Protein AF-A0A661H8Q0-F1 (afdb_monomer_lite)

Sequence (223 aa):
MFYHRRRRGRRLIQNRHFRLTARTVAALAVLLAIPAFAQQDRWWRVELLIFSHESAQPTEQWEPTPDLAYPSAAHFLVEPGRVEDNLAQYHADSEVDKSVPDQIALLPRPFVTLPGTQLEFRGKAAYMQRSGKYQTLFHRTWVQPVVDQASALPIILDRSGDTGQWPRLQGSIKLYLSRYLHLETNLWLNTPGDYLPGVWRMPPPPLGPPSLIIEALPEPESL

Secondary structure (DSSP, 8-state):
-----------------------------------------EEEEEEEEEEEE--SS------SS------SS-EE-B-HHHHHHHHHHHT------TTS-GGGGGSPPTTBBPPGGG-TTHHHHHHHHHTSSEEEEEEEEEEEEE-BTTTPPPEE---HHHHS---SEEEEEEEEESSSEEEEEEEEE----TTS-TT--PPPPPPPPP----PPPPPPP--

pLDDT: mean 77.08, std 20.87, range [22.95, 98.19]

Radius of gyration: 30.83 Å; chains: 1; bounding box: 63×78×90 Å

Foldseek 3Di:
DDDDDDDDDDDDDDDDDDDDDDDDPPPPPPPPPPPPPPQPQDKDKDKDWDKDFADPDDPDDDDPADPFDADPDAAEAAEPVVVVVVCVVQVDDDDDPPPDDPVCVVDDDFRYWDDPVPQPCPVVQVVQVVVVRMDTQDTTITMDGAAAPVPKHWYWPAACQVVVDDGQKGYTWIWHDDVHIDIDTDMDGDDPCPVPPDPDDHDDRDHDHHPDDDDDDPDPPDD

Structure (mmCIF, N/CA/C/O backbone):
data_AF-A0A661H8Q0-F1
#
_entry.id   AF-A0A661H8Q0-F1
#
loop_
_atom_site.group_PDB
_atom_site.id
_atom_site.type_symbol
_atom_site.label_atom_id
_atom_site.label_alt_id
_atom_site.label_comp_id
_atom_site.label_asym_id
_atom_site.label_entity_id
_atom_site.label_seq_id
_atom_site.pdbx_PDB_ins_code
_atom_site.Cartn_x
_atom_site.Cartn_y
_atom_site.Cartn_z
_atom_site.occupancy
_atom_site.B_iso_or_equiv
_atom_site.auth_seq_id
_atom_site.auth_comp_id
_atom_site.auth_asym_id
_atom_site.auth_atom_id
_atom_site.pdbx_PDB_model_num
ATOM 1 N N . MET A 1 1 ? -17.490 -60.636 14.344 1.00 38.81 1 MET A N 1
ATOM 2 C CA . MET A 1 1 ? -16.718 -60.521 15.601 1.00 38.81 1 MET A CA 1
ATOM 3 C C . MET A 1 1 ? -17.654 -59.934 16.651 1.00 38.81 1 MET A C 1
ATOM 5 O O . MET A 1 1 ? -18.288 -58.925 16.378 1.00 38.81 1 MET A O 1
ATOM 9 N N . PHE A 1 2 ? -17.887 -60.673 17.735 1.00 25.95 2 PHE A N 1
ATOM 10 C CA . PHE A 1 2 ? -19.048 -60.577 18.631 1.00 25.95 2 PHE A CA 1
ATOM 11 C C . PHE A 1 2 ? -18.804 -59.686 19.870 1.00 25.95 2 PHE A C 1
ATOM 13 O O . PHE A 1 2 ? -17.733 -59.775 20.451 1.00 25.95 2 PHE A O 1
ATOM 20 N N . TYR A 1 3 ? -19.860 -58.950 20.275 1.00 22.95 3 TYR A N 1
ATOM 21 C CA . TYR A 1 3 ? -20.364 -58.632 21.640 1.00 22.95 3 TYR A CA 1
ATOM 22 C C . TYR A 1 3 ? -19.409 -58.000 22.694 1.00 22.95 3 TYR A C 1
ATOM 24 O O . TYR A 1 3 ? -18.280 -58.414 22.872 1.00 22.95 3 TYR A O 1
ATOM 32 N N . HIS A 1 4 ? -19.826 -57.018 23.513 1.00 27.48 4 HIS A N 1
ATOM 33 C CA . HIS A 1 4 ? -20.795 -57.252 24.590 1.00 27.48 4 HIS A CA 1
ATOM 34 C C . HIS A 1 4 ? -21.489 -55.987 25.139 1.00 27.48 4 HIS A C 1
ATOM 36 O O . HIS A 1 4 ? -20.882 -55.084 25.706 1.00 27.48 4 HIS A O 1
ATOM 42 N N . ARG A 1 5 ? -22.823 -56.034 25.100 1.00 32.59 5 ARG A N 1
ATOM 43 C CA . ARG A 1 5 ? -23.768 -55.329 25.977 1.00 32.59 5 ARG A CA 1
ATOM 44 C C . ARG A 1 5 ? -23.812 -56.033 27.341 1.00 32.59 5 ARG A C 1
ATOM 46 O O . ARG A 1 5 ? -24.011 -57.248 27.375 1.00 32.59 5 ARG A O 1
ATOM 53 N N . ARG A 1 6 ? -23.748 -55.294 28.456 1.00 32.22 6 ARG A N 1
ATOM 54 C CA . ARG A 1 6 ? -24.146 -55.785 29.792 1.00 32.22 6 ARG A CA 1
ATOM 55 C C . ARG A 1 6 ? -25.260 -54.910 30.376 1.00 32.22 6 ARG A C 1
ATOM 57 O O . ARG A 1 6 ? -25.045 -53.765 30.746 1.00 32.22 6 ARG A O 1
ATOM 64 N N . ARG A 1 7 ? -26.458 -55.492 30.479 1.00 37.19 7 ARG A N 1
ATOM 65 C CA . ARG A 1 7 ? -27.510 -55.142 31.449 1.00 37.19 7 ARG A CA 1
ATOM 66 C C . ARG A 1 7 ? -27.612 -56.308 32.433 1.00 37.19 7 ARG A C 1
ATOM 68 O O . ARG A 1 7 ? -27.695 -57.440 31.968 1.00 37.19 7 ARG A O 1
ATOM 75 N N . ARG A 1 8 ? -27.655 -56.022 33.737 1.00 36.41 8 ARG A N 1
ATOM 76 C CA . ARG A 1 8 ? -28.285 -56.771 34.858 1.00 36.41 8 ARG A CA 1
ATOM 77 C C . ARG A 1 8 ? -27.806 -56.085 36.151 1.00 36.41 8 ARG A C 1
ATOM 79 O O . ARG A 1 8 ? -26.635 -55.759 36.234 1.00 36.41 8 ARG A O 1
ATOM 86 N N . GLY A 1 9 ? -28.608 -55.817 37.173 1.00 33.75 9 GLY A N 1
ATOM 87 C CA . GLY A 1 9 ? -30.008 -56.126 37.418 1.00 33.75 9 GLY A CA 1
ATOM 88 C C . GLY A 1 9 ? -30.496 -55.362 38.655 1.00 33.75 9 GLY A C 1
ATOM 89 O O . GLY A 1 9 ? -29.705 -54.867 39.453 1.00 33.75 9 GLY A O 1
ATOM 90 N N . ARG A 1 10 ? -31.820 -55.260 38.775 1.00 35.56 10 ARG A N 1
ATOM 91 C CA . ARG A 1 10 ? -32.537 -54.758 39.951 1.00 35.56 10 ARG A CA 1
ATOM 92 C C . ARG A 1 10 ? -32.305 -55.684 41.154 1.00 35.56 10 ARG A C 1
ATOM 94 O O . ARG A 1 10 ? -32.450 -56.897 41.015 1.00 35.56 10 ARG A O 1
ATOM 101 N N . ARG A 1 11 ? -32.098 -55.106 42.338 1.00 38.25 11 ARG A N 1
ATOM 102 C CA . ARG A 1 11 ? -32.620 -55.633 43.608 1.00 38.25 11 ARG A CA 1
ATOM 103 C C . ARG A 1 11 ? -33.276 -54.485 44.370 1.00 38.25 11 ARG A C 1
ATOM 105 O O . ARG A 1 11 ? -32.783 -53.364 44.361 1.00 38.25 11 ARG A O 1
ATOM 112 N N . LEU A 1 12 ? -34.437 -54.797 44.924 1.00 36.88 12 LEU A N 1
ATOM 113 C CA . LEU A 1 12 ? -35.348 -53.935 45.663 1.00 36.88 12 LEU A CA 1
ATOM 114 C C . LEU A 1 12 ? -35.248 -54.308 47.156 1.00 36.88 12 LEU A C 1
ATOM 116 O O . LEU A 1 12 ? -34.870 -55.443 47.450 1.00 36.88 12 LEU A O 1
ATOM 120 N N . ILE A 1 13 ? -35.736 -53.410 48.028 1.00 39.03 13 ILE A N 1
ATOM 121 C CA . ILE A 1 13 ? -36.026 -53.583 49.475 1.00 39.03 13 ILE A CA 1
ATOM 122 C C . ILE A 1 13 ? -34.774 -53.320 50.354 1.00 39.03 13 ILE A C 1
ATOM 124 O O . ILE A 1 13 ? -33.724 -53.886 50.100 1.00 39.03 13 ILE A O 1
ATOM 128 N N . GLN A 1 14 ? -34.754 -52.430 51.360 1.00 41.31 14 GLN A N 1
ATOM 129 C CA . GLN A 1 14 ? -35.749 -52.164 52.407 1.00 41.31 14 GLN A CA 1
ATOM 130 C C . GLN A 1 14 ? -35.550 -50.769 53.047 1.00 41.31 14 GLN A C 1
ATOM 132 O O . GLN A 1 14 ? -34.423 -50.352 53.308 1.00 41.31 14 GLN A O 1
ATOM 137 N N . ASN A 1 15 ? -36.658 -50.088 53.354 1.00 33.06 15 ASN A N 1
ATOM 138 C CA . ASN A 1 15 ? -36.726 -48.877 54.177 1.00 33.06 15 ASN A CA 1
ATOM 139 C C . ASN A 1 15 ? -36.290 -49.144 55.623 1.00 33.06 15 ASN A C 1
ATOM 141 O O . ASN A 1 15 ? -36.844 -50.047 56.250 1.00 33.06 15 ASN A O 1
ATOM 145 N N . ARG A 1 16 ? -35.465 -48.260 56.197 1.00 45.09 16 ARG A N 1
ATOM 146 C CA . ARG A 1 16 ? -35.543 -47.877 57.618 1.00 45.09 16 ARG A CA 1
ATOM 147 C C . ARG A 1 16 ? -35.177 -46.403 57.788 1.00 45.09 16 ARG A C 1
ATOM 149 O O . ARG A 1 16 ? -34.130 -45.951 57.341 1.00 45.09 16 ARG A O 1
ATOM 156 N N . HIS A 1 17 ? -36.087 -45.669 58.420 1.00 41.81 17 HIS A N 1
ATOM 157 C CA . HIS A 1 17 ? -35.973 -44.249 58.722 1.00 41.81 17 HIS A CA 1
ATOM 158 C C . HIS A 1 17 ? -34.821 -43.977 59.694 1.00 41.81 17 HIS A C 1
ATOM 160 O O . HIS A 1 17 ? -34.781 -44.562 60.775 1.00 41.81 17 HIS A O 1
ATOM 166 N N . PHE A 1 18 ? -33.954 -43.018 59.360 1.00 48.16 18 PHE A N 1
ATOM 167 C CA . PHE A 1 18 ? -33.122 -42.344 60.353 1.00 48.16 18 PHE A CA 1
ATOM 168 C C . PHE A 1 18 ? -32.961 -40.852 60.019 1.00 48.16 18 PHE A C 1
ATOM 170 O O . PHE A 1 18 ? -32.252 -40.457 59.104 1.00 48.16 18 PHE A O 1
ATOM 177 N N . ARG A 1 19 ? -33.754 -40.065 60.751 1.00 45.75 19 ARG A N 1
ATOM 178 C CA . ARG A 1 19 ? -33.586 -38.679 61.220 1.00 45.75 19 ARG A CA 1
ATOM 179 C C . ARG A 1 19 ? -32.613 -37.749 60.462 1.00 45.75 19 ARG A C 1
ATOM 181 O O . ARG A 1 19 ? -31.400 -37.841 60.596 1.00 45.75 19 ARG A O 1
ATOM 188 N N . LEU A 1 20 ? -33.233 -36.780 59.779 1.00 46.84 20 LEU A N 1
ATOM 189 C CA . LEU A 1 20 ? -32.845 -35.375 59.563 1.00 46.84 20 LEU A CA 1
ATOM 190 C C . LEU A 1 20 ? -31.461 -34.942 60.085 1.00 46.84 20 LEU A C 1
ATOM 192 O O . LEU A 1 20 ? -31.305 -34.667 61.271 1.00 46.84 20 LEU A O 1
ATOM 196 N N . THR A 1 21 ? -30.531 -34.691 59.163 1.00 50.16 21 THR A N 1
ATOM 197 C CA . THR A 1 21 ? -29.662 -33.507 59.235 1.00 50.16 21 THR A CA 1
ATOM 198 C C . THR A 1 21 ? -29.562 -32.873 57.848 1.00 50.16 21 THR A C 1
ATOM 200 O O . THR A 1 21 ? -29.327 -33.535 56.839 1.00 50.16 21 THR A O 1
ATOM 203 N N . ALA A 1 22 ? -29.854 -31.578 57.801 1.00 42.59 22 ALA A N 1
ATOM 204 C CA . ALA A 1 22 ? -29.939 -30.769 56.601 1.00 42.59 22 ALA A CA 1
ATOM 205 C C . ALA A 1 22 ? -28.568 -30.588 55.942 1.00 42.59 22 ALA A C 1
ATOM 207 O O . ALA A 1 22 ? -27.640 -30.113 56.591 1.00 42.59 22 ALA A O 1
ATOM 208 N N . ARG A 1 23 ? -28.472 -30.871 54.639 1.00 48.00 23 ARG A N 1
ATOM 209 C CA . ARG A 1 23 ? -27.497 -30.241 53.739 1.00 48.00 23 ARG A CA 1
ATOM 210 C C . ARG A 1 23 ? -28.146 -30.033 52.375 1.00 48.00 23 ARG A C 1
ATOM 212 O O . ARG A 1 23 ? -28.151 -30.910 51.521 1.00 48.00 23 ARG A O 1
ATOM 219 N N . THR A 1 24 ? -28.740 -28.859 52.208 1.00 44.28 24 THR A N 1
ATOM 220 C CA . THR A 1 24 ? -29.122 -28.288 50.917 1.00 44.28 24 THR A CA 1
ATOM 221 C C . THR A 1 24 ? -27.885 -28.195 50.026 1.00 44.28 24 THR A C 1
ATOM 223 O O . THR A 1 24 ? -27.038 -27.329 50.231 1.00 44.28 24 THR A O 1
ATOM 226 N N . VAL A 1 25 ? -27.765 -29.077 49.034 1.00 44.12 25 VAL A N 1
ATOM 227 C CA . VAL A 1 25 ? -26.867 -28.848 47.897 1.00 44.12 25 VAL A CA 1
ATOM 228 C C . VAL A 1 25 ? -27.620 -27.932 46.940 1.00 44.12 25 VAL A C 1
ATOM 230 O O . VAL A 1 25 ? -28.350 -28.381 46.061 1.00 44.12 25 VAL A O 1
ATOM 233 N N . ALA A 1 26 ? -27.499 -26.627 47.169 1.00 44.12 26 ALA A N 1
ATOM 234 C CA . ALA A 1 26 ? -27.818 -25.637 46.156 1.00 44.12 26 ALA A CA 1
ATOM 235 C C . ALA A 1 26 ? -26.755 -25.763 45.057 1.00 44.12 26 ALA A C 1
ATOM 237 O O . ALA A 1 26 ? -25.604 -25.372 45.247 1.00 44.12 26 ALA A O 1
ATOM 238 N N . ALA A 1 27 ? -27.125 -26.357 43.924 1.00 42.81 27 ALA A N 1
ATOM 239 C CA . ALA A 1 27 ? -26.331 -26.283 42.707 1.00 42.81 27 ALA A CA 1
ATOM 240 C C . ALA A 1 27 ? -26.398 -24.837 42.192 1.00 42.81 27 ALA A C 1
ATOM 242 O O . ALA A 1 27 ? -27.266 -24.478 41.400 1.00 42.81 27 ALA A O 1
ATOM 243 N N . LEU A 1 28 ? -25.510 -23.987 42.708 1.00 43.34 28 LEU A N 1
ATOM 244 C CA . LEU A 1 28 ? -25.253 -22.663 42.166 1.00 43.34 28 LEU A CA 1
ATOM 245 C C . LEU A 1 28 ? -24.572 -22.867 40.809 1.00 43.34 28 LEU A C 1
ATOM 247 O O . LEU A 1 28 ? -23.360 -23.059 40.730 1.00 43.34 28 LEU A O 1
ATOM 251 N N . ALA A 1 29 ? -25.364 -22.880 39.738 1.00 49.56 29 ALA A N 1
ATOM 252 C CA . ALA A 1 29 ? -24.855 -22.684 38.392 1.00 49.56 29 ALA A CA 1
ATOM 253 C C . ALA A 1 29 ? -24.301 -21.257 38.328 1.00 49.56 29 ALA A C 1
ATOM 255 O O . ALA A 1 29 ? -25.015 -20.305 38.020 1.00 49.56 29 ALA A O 1
ATOM 256 N N . VAL A 1 30 ? -23.030 -21.099 38.700 1.00 48.41 30 VAL A N 1
ATOM 257 C CA . VAL A 1 30 ? -22.268 -19.892 38.406 1.00 48.41 30 VAL A CA 1
ATOM 258 C C . VAL A 1 30 ? -22.160 -19.852 36.886 1.00 48.41 30 VAL A C 1
ATOM 260 O O . VAL A 1 30 ? -21.301 -20.503 36.294 1.00 48.41 30 VAL A O 1
ATOM 263 N N . LEU A 1 31 ? -23.076 -19.122 36.245 1.00 48.00 31 LEU A N 1
ATOM 264 C CA . LEU A 1 31 ? -22.804 -18.533 34.945 1.00 48.00 31 LEU A CA 1
ATOM 265 C C . LEU A 1 31 ? -21.575 -17.649 35.152 1.00 48.00 31 LEU A C 1
ATOM 267 O O . LEU A 1 31 ? -21.678 -16.508 35.599 1.00 48.00 31 LEU A O 1
ATOM 271 N N . LEU A 1 32 ? -20.397 -18.203 34.873 1.00 47.38 32 LEU A N 1
ATOM 272 C CA . LEU A 1 32 ? -19.238 -17.408 34.520 1.00 47.38 32 LEU A CA 1
ATOM 273 C C . LEU A 1 32 ? -19.653 -16.649 33.263 1.00 47.38 32 LEU A C 1
ATOM 275 O O . LEU A 1 32 ? -19.561 -17.167 32.152 1.00 47.38 32 LEU A O 1
ATOM 279 N N . ALA A 1 33 ? -20.1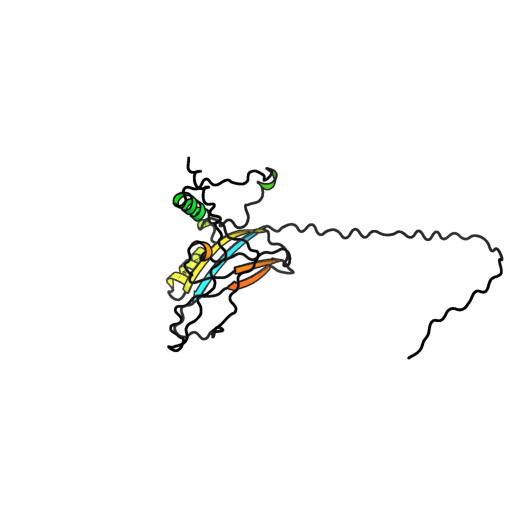81 -15.441 33.455 1.00 46.94 33 ALA A N 1
ATOM 280 C CA . ALA A 1 33 ? -20.175 -14.433 32.421 1.00 46.94 33 ALA A CA 1
ATOM 281 C C . ALA A 1 33 ? -18.702 -14.262 32.052 1.00 46.94 33 ALA A C 1
ATOM 283 O O . ALA A 1 33 ? -17.939 -13.623 32.774 1.00 46.94 33 ALA A O 1
ATOM 284 N N . ILE A 1 34 ? -18.279 -14.936 30.981 1.00 58.28 34 ILE A N 1
ATOM 285 C CA . ILE A 1 34 ? -17.029 -14.613 30.312 1.00 58.28 34 ILE A CA 1
ATOM 286 C C . ILE A 1 34 ? -17.172 -13.121 30.023 1.00 58.28 34 ILE A C 1
ATOM 288 O O . ILE A 1 34 ? -18.140 -12.755 29.346 1.00 58.28 34 ILE A O 1
ATOM 292 N N . PRO A 1 35 ? -16.318 -12.240 30.571 1.00 46.41 35 PRO A N 1
ATOM 293 C CA . PRO A 1 35 ? -16.335 -10.873 30.106 1.00 46.41 35 PRO A CA 1
ATOM 294 C C . PRO A 1 35 ? -16.046 -10.982 28.613 1.00 46.41 35 PRO A C 1
ATOM 296 O O . PRO A 1 35 ? -14.982 -11.458 28.218 1.00 46.41 35 PRO A O 1
ATOM 299 N N . ALA A 1 36 ? -17.025 -10.631 27.779 1.00 52.44 36 ALA A N 1
ATOM 300 C CA . ALA A 1 36 ? -16.733 -10.306 26.401 1.00 52.44 36 ALA A CA 1
ATOM 301 C C . ALA A 1 36 ? -15.671 -9.217 26.511 1.00 52.44 36 ALA A C 1
ATOM 303 O O . ALA A 1 36 ? -15.957 -8.132 27.022 1.00 52.44 36 ALA A O 1
ATOM 304 N N . PHE A 1 37 ? -14.420 -9.545 26.184 1.00 46.69 37 PHE A N 1
ATOM 305 C CA . PHE A 1 37 ? -13.397 -8.529 26.055 1.00 46.69 37 PHE A CA 1
ATOM 306 C C . PHE A 1 37 ? -13.959 -7.565 25.021 1.00 46.69 37 PHE A C 1
ATOM 308 O O . PHE A 1 37 ? -14.065 -7.908 23.846 1.00 46.69 37 PHE A O 1
ATOM 315 N N . ALA A 1 38 ? -14.421 -6.404 25.480 1.00 45.78 38 ALA A N 1
ATOM 316 C CA . ALA A 1 38 ? -14.726 -5.301 24.603 1.00 45.78 38 ALA A CA 1
ATOM 317 C C . ALA A 1 38 ? -13.401 -4.995 23.911 1.00 45.78 38 ALA A C 1
ATOM 319 O O . ALA A 1 38 ? -12.482 -4.452 24.530 1.00 45.78 38 ALA A O 1
ATOM 320 N N . GLN A 1 39 ? -13.263 -5.473 22.677 1.00 54.75 39 GLN A N 1
ATOM 321 C CA . GLN A 1 39 ? -12.126 -5.192 21.829 1.00 54.75 39 GLN A CA 1
ATOM 322 C C . GLN A 1 39 ? -12.192 -3.693 21.562 1.00 54.75 39 GLN A C 1
ATOM 324 O O . GLN A 1 39 ? -12.936 -3.229 20.709 1.00 54.75 39 GLN A O 1
ATOM 329 N N . GLN A 1 40 ? -11.526 -2.909 22.410 1.00 56.88 40 GLN A N 1
ATOM 330 C CA . GLN A 1 40 ? -11.345 -1.493 22.151 1.00 56.88 40 GLN A CA 1
ATOM 331 C C . GLN A 1 40 ? -10.501 -1.412 20.887 1.00 56.88 40 GLN A C 1
ATOM 333 O O . GLN A 1 40 ? -9.301 -1.688 20.945 1.00 56.88 40 GLN A O 1
ATOM 338 N N . ASP A 1 41 ? -11.129 -1.075 19.763 1.00 64.81 41 ASP A N 1
ATOM 339 C CA . ASP A 1 41 ? -10.433 -0.812 18.511 1.00 64.81 41 ASP A CA 1
ATOM 340 C C . ASP A 1 41 ? -9.391 0.274 18.768 1.00 64.81 41 ASP A C 1
ATOM 342 O O . ASP A 1 41 ? -9.699 1.448 18.999 1.00 64.81 41 ASP A O 1
ATOM 346 N N . ARG A 1 42 ? -8.123 -0.138 18.812 1.00 83.81 42 ARG A N 1
ATOM 347 C CA . ARG A 1 42 ? -7.018 0.788 19.024 1.00 83.81 42 ARG A CA 1
ATOM 348 C C . ARG A 1 42 ? -6.774 1.487 17.703 1.00 83.81 42 ARG A C 1
ATOM 350 O O . ARG A 1 42 ? -6.420 0.840 16.722 1.00 83.81 42 ARG A O 1
ATOM 357 N N . TRP A 1 43 ? -6.931 2.801 17.688 1.00 90.25 43 TRP A N 1
ATOM 358 C CA . TRP A 1 43 ? -6.628 3.630 16.529 1.00 90.25 43 TRP A CA 1
ATOM 359 C C . TRP A 1 43 ? -5.140 3.950 16.474 1.00 90.25 43 TRP A C 1
ATOM 361 O O . TRP A 1 43 ? -4.561 4.403 17.461 1.00 90.25 43 TRP A O 1
ATOM 371 N N . TRP A 1 44 ? -4.517 3.692 15.327 1.00 92.88 44 TRP A N 1
ATOM 372 C CA . TRP A 1 44 ? -3.094 3.927 15.100 1.00 92.88 44 TRP A CA 1
ATOM 373 C C . TRP A 1 44 ? -2.914 4.859 13.911 1.00 92.88 44 TRP A C 1
ATOM 375 O O . TRP A 1 44 ? -3.619 4.735 12.909 1.00 92.88 44 TRP A O 1
ATOM 385 N N . ARG A 1 45 ? -1.923 5.750 14.007 1.00 95.25 45 ARG A N 1
ATOM 386 C CA . ARG A 1 45 ? -1.332 6.399 12.837 1.00 95.25 45 ARG A CA 1
ATOM 387 C C . ARG A 1 45 ? -0.211 5.505 12.325 1.00 95.25 45 ARG A C 1
ATOM 389 O O . ARG A 1 45 ? 0.724 5.208 13.063 1.00 95.25 45 ARG A O 1
ATOM 396 N N . VAL A 1 46 ? -0.328 5.073 11.080 1.00 96.75 46 VAL A N 1
ATOM 397 C CA . VAL A 1 46 ? 0.640 4.208 10.408 1.00 96.75 46 VAL A CA 1
ATOM 398 C C . VAL A 1 46 ? 1.360 5.041 9.365 1.00 96.75 46 VAL A C 1
ATOM 400 O O . VAL A 1 46 ? 0.713 5.688 8.551 1.00 96.75 46 VAL A O 1
ATOM 403 N N . GLU A 1 47 ? 2.689 5.001 9.367 1.00 98.06 47 GLU A N 1
ATOM 404 C CA . GLU A 1 47 ? 3.513 5.507 8.273 1.00 98.06 47 GLU A CA 1
ATOM 405 C C . GLU A 1 47 ? 4.323 4.355 7.685 1.00 98.06 47 GLU A C 1
ATOM 407 O O . GLU A 1 47 ? 5.029 3.648 8.404 1.00 98.06 47 GLU A O 1
ATOM 412 N N . LEU A 1 48 ? 4.226 4.176 6.369 1.00 97.81 48 LEU A N 1
ATOM 413 C CA . LEU A 1 48 ? 4.921 3.127 5.639 1.00 97.81 48 LEU A CA 1
ATOM 414 C C . LEU A 1 48 ? 5.788 3.741 4.544 1.00 97.81 48 LEU A C 1
ATOM 416 O O . LEU A 1 48 ? 5.300 4.492 3.697 1.00 97.81 48 LEU A O 1
ATOM 420 N N . LEU A 1 49 ? 7.068 3.374 4.556 1.00 97.62 49 LEU A N 1
ATOM 421 C CA . LEU A 1 49 ? 8.060 3.728 3.549 1.00 97.62 49 LEU A CA 1
ATOM 422 C C . LEU A 1 49 ? 8.657 2.441 2.968 1.00 97.62 49 LEU A C 1
ATOM 424 O O . LEU A 1 49 ? 9.364 1.722 3.669 1.00 97.62 49 LEU A O 1
ATOM 428 N N . ILE A 1 50 ? 8.390 2.180 1.690 1.00 96.75 50 ILE A N 1
ATOM 429 C CA . ILE A 1 50 ? 8.958 1.068 0.919 1.00 96.75 50 ILE A CA 1
ATOM 430 C C . ILE A 1 50 ? 9.919 1.652 -0.113 1.00 96.75 50 ILE A C 1
ATOM 432 O O . ILE A 1 50 ? 9.605 2.630 -0.801 1.00 96.75 50 ILE A O 1
ATOM 436 N N . PHE A 1 51 ? 11.098 1.053 -0.229 1.00 95.44 51 PHE A N 1
ATOM 437 C CA . PHE A 1 51 ? 12.140 1.468 -1.158 1.00 95.44 51 PHE A CA 1
ATOM 438 C C . PHE A 1 51 ? 12.877 0.251 -1.719 1.00 95.44 51 PHE A C 1
ATOM 440 O O . PHE A 1 51 ? 12.974 -0.774 -1.047 1.00 95.44 51 PHE A O 1
ATOM 447 N N . SER A 1 52 ? 13.416 0.376 -2.929 1.00 91.50 52 SER A N 1
ATOM 448 C CA . SER A 1 52 ? 14.405 -0.561 -3.467 1.00 91.50 52 SER A CA 1
ATOM 449 C C . SER A 1 52 ? 15.815 -0.069 -3.166 1.00 91.50 52 SER A C 1
ATOM 451 O O . SER A 1 52 ? 16.056 1.136 -3.049 1.00 91.50 52 SER A O 1
ATOM 453 N N . HIS A 1 53 ? 16.749 -1.010 -3.054 1.00 89.56 53 HIS A N 1
ATOM 454 C CA . HIS A 1 53 ? 18.180 -0.738 -3.042 1.00 89.56 53 HIS A CA 1
ATOM 455 C C . HIS A 1 53 ? 18.760 -1.117 -4.408 1.00 89.56 53 HIS A C 1
ATOM 457 O O . HIS A 1 53 ? 18.686 -2.270 -4.821 1.00 89.56 53 HIS A O 1
ATOM 463 N N . GLU A 1 54 ? 19.318 -0.139 -5.111 1.00 82.56 54 GLU A N 1
ATOM 464 C CA . GLU A 1 54 ? 19.897 -0.304 -6.441 1.00 82.56 54 GLU A CA 1
ATOM 465 C C . GLU A 1 54 ? 21.365 -0.747 -6.285 1.00 82.56 54 GLU A C 1
ATOM 467 O O . GLU A 1 54 ? 22.279 0.080 -6.220 1.00 82.56 54 GLU A O 1
ATOM 472 N N . SER A 1 55 ? 21.607 -2.057 -6.146 1.00 73.12 55 SER A N 1
ATOM 473 C CA . SER A 1 55 ? 22.964 -2.616 -6.096 1.00 73.12 55 SER A CA 1
ATOM 474 C C . SER A 1 55 ? 23.379 -3.215 -7.443 1.00 73.12 55 SER A C 1
ATOM 476 O O . SER A 1 55 ? 22.614 -3.906 -8.107 1.00 73.12 55 SER A O 1
ATOM 478 N N . ALA A 1 56 ? 24.635 -2.983 -7.838 1.00 61.72 56 ALA A N 1
ATOM 479 C CA . ALA A 1 56 ? 25.206 -3.547 -9.067 1.00 61.72 56 ALA A CA 1
ATOM 480 C C . ALA A 1 56 ? 25.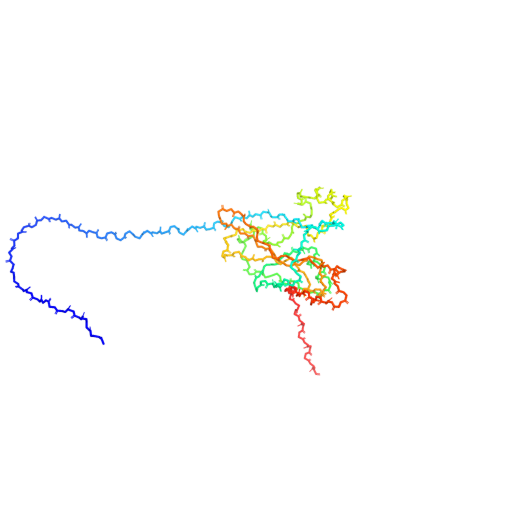503 -5.058 -8.967 1.00 61.72 56 ALA A C 1
ATOM 482 O O . ALA A 1 56 ? 25.745 -5.711 -9.978 1.00 61.72 56 ALA A O 1
ATOM 483 N N . GLN A 1 57 ? 25.515 -5.607 -7.750 1.00 62.44 57 GLN A N 1
ATOM 484 C CA . GLN A 1 57 ? 25.670 -7.035 -7.479 1.00 62.44 57 GLN A CA 1
ATOM 485 C C . GLN A 1 57 ? 24.591 -7.457 -6.475 1.00 62.44 57 GLN A C 1
ATOM 487 O O . GLN A 1 57 ? 24.783 -7.300 -5.265 1.00 62.44 57 GLN A O 1
ATOM 492 N N . PRO A 1 58 ? 23.422 -7.913 -6.947 1.00 65.12 58 PRO A N 1
ATOM 493 C CA . PRO A 1 58 ? 22.394 -8.436 -6.064 1.00 65.12 58 PRO A CA 1
ATOM 494 C C . PRO A 1 58 ? 22.851 -9.790 -5.505 1.00 65.12 58 PRO A C 1
ATOM 496 O O . PRO A 1 58 ? 23.026 -10.755 -6.242 1.00 65.12 58 PRO A O 1
ATOM 499 N N . THR A 1 59 ? 23.059 -9.862 -4.189 1.00 66.12 59 THR A N 1
ATOM 500 C CA . THR A 1 59 ? 23.263 -11.138 -3.471 1.00 66.12 59 THR A CA 1
ATOM 501 C C . THR A 1 59 ? 21.933 -11.871 -3.249 1.00 66.12 59 THR A C 1
ATOM 503 O O . THR A 1 59 ? 21.912 -13.054 -2.924 1.00 66.12 59 THR A O 1
ATOM 506 N N . GLU A 1 60 ? 20.816 -11.165 -3.412 1.00 66.50 60 GLU A N 1
ATOM 507 C CA . GLU A 1 60 ? 19.468 -11.675 -3.194 1.00 66.50 60 GLU A CA 1
ATOM 508 C C . GLU A 1 60 ? 18.966 -12.414 -4.440 1.00 66.50 60 GLU A C 1
ATOM 510 O O . GLU A 1 60 ? 18.825 -11.828 -5.515 1.00 66.50 60 GLU A O 1
ATOM 515 N N . GLN A 1 61 ? 18.728 -13.718 -4.295 1.00 66.06 61 GLN A N 1
ATOM 516 C CA . GLN A 1 61 ? 18.135 -14.560 -5.329 1.00 66.06 61 GLN A CA 1
ATOM 517 C C . GLN A 1 61 ? 16.649 -14.735 -5.028 1.00 66.06 61 GLN A C 1
ATOM 519 O O . GLN A 1 61 ? 16.279 -15.409 -4.068 1.00 66.06 61 GLN A O 1
ATOM 524 N N . TRP A 1 62 ? 15.809 -14.113 -5.850 1.00 70.25 62 TRP A N 1
ATOM 525 C CA . TRP A 1 62 ? 14.358 -14.244 -5.772 1.00 70.25 62 TRP A CA 1
ATOM 526 C C . TRP A 1 62 ? 13.890 -15.506 -6.492 1.00 70.25 62 TRP A C 1
ATOM 528 O O . TRP A 1 62 ? 14.505 -15.935 -7.472 1.00 70.25 62 TRP A O 1
ATOM 538 N N . GLU A 1 63 ? 12.784 -16.084 -6.025 1.00 72.75 63 GLU A N 1
ATOM 539 C CA . GLU A 1 63 ? 12.101 -17.132 -6.774 1.00 72.75 63 GLU A CA 1
ATOM 540 C C . GLU A 1 63 ? 11.707 -16.579 -8.158 1.00 72.75 63 GLU A C 1
ATOM 542 O O . GLU A 1 63 ? 11.064 -15.531 -8.220 1.00 72.75 63 GLU A O 1
ATOM 547 N N . PRO A 1 64 ? 12.097 -17.222 -9.275 1.00 68.31 64 PRO A N 1
ATOM 548 C CA . PRO A 1 64 ? 11.815 -16.690 -10.611 1.00 68.31 64 PRO A CA 1
ATOM 549 C C . PRO A 1 64 ? 10.333 -16.745 -10.997 1.00 68.31 64 PRO A C 1
ATOM 551 O O . PRO A 1 64 ? 9.907 -16.037 -11.904 1.00 68.31 64 PRO A O 1
ATOM 554 N N . THR A 1 65 ? 9.556 -17.616 -10.350 1.00 75.19 65 THR A N 1
ATOM 555 C CA . THR A 1 65 ? 8.142 -17.871 -10.656 1.00 75.19 65 THR A CA 1
ATOM 556 C C . THR A 1 65 ? 7.308 -17.912 -9.374 1.00 75.19 65 THR A C 1
ATOM 558 O O . THR A 1 65 ? 6.779 -18.971 -9.033 1.00 75.19 65 THR A O 1
ATOM 561 N N . PRO A 1 66 ? 7.220 -16.799 -8.628 1.00 83.00 66 PRO A N 1
ATOM 562 C CA . PRO A 1 66 ? 6.395 -16.748 -7.432 1.00 83.00 66 PRO A CA 1
ATOM 563 C C . PRO A 1 66 ? 4.913 -16.865 -7.811 1.00 83.00 66 PRO A C 1
ATOM 565 O O . PRO A 1 66 ? 4.492 -16.387 -8.869 1.00 83.00 66 PRO A O 1
ATOM 568 N N . ASP A 1 67 ? 4.110 -17.467 -6.935 1.00 86.31 67 ASP A N 1
ATOM 569 C CA . ASP A 1 67 ? 2.652 -17.446 -7.072 1.00 86.31 67 ASP A CA 1
ATOM 570 C C . ASP A 1 67 ? 2.120 -16.072 -6.643 1.00 86.31 67 ASP A C 1
ATOM 572 O O . ASP A 1 67 ? 2.001 -15.759 -5.456 1.00 86.31 67 ASP A O 1
ATOM 576 N N . LEU A 1 68 ? 1.885 -15.207 -7.630 1.00 91.25 68 LEU A N 1
ATOM 577 C CA . LEU A 1 68 ? 1.417 -13.844 -7.413 1.00 91.25 68 LEU A CA 1
ATOM 578 C C . LEU A 1 68 ? -0.108 -13.831 -7.352 1.00 91.25 68 LEU A C 1
ATOM 580 O O . LEU A 1 68 ? -0.785 -14.011 -8.364 1.00 91.25 68 LEU A O 1
ATOM 584 N N . ALA A 1 69 ? -0.650 -13.554 -6.169 1.00 93.06 69 ALA A N 1
ATOM 585 C CA . ALA A 1 69 ? -2.087 -13.479 -5.964 1.00 93.06 69 ALA A CA 1
ATOM 586 C C . ALA A 1 69 ? -2.475 -12.338 -5.022 1.00 93.06 69 ALA A C 1
ATOM 588 O O . ALA A 1 69 ? -1.810 -12.061 -4.018 1.00 93.06 69 ALA A O 1
ATOM 589 N N . TYR A 1 70 ? -3.604 -11.709 -5.343 1.00 95.56 70 TYR A N 1
ATOM 590 C CA . TYR A 1 70 ? -4.258 -10.733 -4.484 1.00 95.56 70 TYR A CA 1
ATOM 591 C C . TYR A 1 70 ? -5.290 -11.404 -3.570 1.00 95.56 70 TYR A C 1
ATOM 593 O O . TYR A 1 70 ? -5.940 -12.369 -3.977 1.00 95.56 70 TYR A O 1
ATOM 601 N N . PRO A 1 71 ? -5.478 -10.896 -2.340 1.00 95.38 71 PRO A N 1
ATOM 602 C CA . PRO A 1 71 ? -6.540 -11.366 -1.460 1.00 95.38 71 PRO A CA 1
ATOM 603 C C . PRO A 1 71 ? -7.917 -11.012 -2.036 1.00 95.38 71 PRO A C 1
ATOM 605 O O . PRO A 1 71 ? -8.103 -9.950 -2.626 1.00 95.38 71 PRO A O 1
ATOM 608 N N . SER A 1 72 ? -8.906 -11.877 -1.809 1.00 92.69 72 SER A N 1
ATOM 609 C CA . SER A 1 72 ? -10.280 -11.681 -2.297 1.00 92.69 72 SER A CA 1
ATOM 610 C C . SER A 1 72 ? -11.043 -10.562 -1.578 1.00 92.69 72 SER A C 1
ATOM 612 O O . SER A 1 72 ? -12.031 -10.062 -2.105 1.00 92.69 72 SER A O 1
ATOM 614 N N . ALA A 1 73 ? -10.614 -10.188 -0.370 1.00 94.88 73 ALA A N 1
ATOM 615 C CA . ALA A 1 73 ? -11.166 -9.086 0.412 1.00 94.88 73 ALA A CA 1
ATOM 616 C C . ALA A 1 73 ? -10.022 -8.219 0.940 1.00 94.88 73 ALA A C 1
ATOM 618 O O . ALA A 1 73 ? -9.070 -8.738 1.530 1.00 94.88 73 ALA A O 1
ATOM 619 N N . ALA A 1 74 ? -10.113 -6.909 0.724 1.00 96.12 74 ALA A N 1
ATOM 620 C CA . ALA A 1 74 ? -9.068 -5.968 1.094 1.00 96.12 74 ALA A CA 1
ATOM 621 C C . ALA A 1 74 ? -9.605 -4.542 1.246 1.00 96.12 74 ALA A C 1
ATOM 623 O O . ALA A 1 74 ? -10.674 -4.196 0.743 1.00 96.12 74 ALA A O 1
ATOM 624 N N . HIS A 1 75 ? -8.814 -3.707 1.908 1.00 96.31 75 HIS A N 1
ATOM 625 C CA . HIS A 1 75 ? -8.961 -2.262 1.909 1.00 96.31 75 HIS A CA 1
ATOM 626 C C . HIS A 1 75 ? -8.089 -1.625 0.825 1.00 96.31 75 HIS A C 1
ATOM 628 O O . HIS A 1 75 ? -7.033 -2.140 0.450 1.00 96.31 75 HIS A O 1
ATOM 634 N N . PHE A 1 76 ? -8.497 -0.438 0.393 1.00 95.50 76 PHE A N 1
ATOM 635 C CA . PHE A 1 76 ? -7.670 0.462 -0.398 1.00 95.50 76 PHE A CA 1
ATOM 636 C C . PHE A 1 76 ? -7.402 1.727 0.400 1.00 95.50 76 PHE A C 1
ATOM 638 O O . PHE A 1 76 ? -8.271 2.204 1.131 1.00 95.50 76 PHE A O 1
ATOM 645 N N . LEU A 1 77 ? -6.214 2.301 0.221 1.00 96.00 77 LEU A N 1
ATOM 646 C CA . LEU A 1 77 ? -5.963 3.643 0.723 1.00 96.00 77 LEU A CA 1
ATOM 647 C C . LEU A 1 77 ? -6.692 4.663 -0.152 1.00 96.00 77 LEU A C 1
ATOM 649 O O . LEU A 1 77 ? -6.606 4.617 -1.383 1.00 96.00 77 LEU A O 1
ATOM 653 N N . VAL A 1 78 ? -7.392 5.598 0.478 1.00 93.31 78 VAL A N 1
ATOM 654 C CA . VAL A 1 78 ? -8.028 6.727 -0.201 1.00 93.31 78 VAL A CA 1
ATOM 655 C C . VAL A 1 78 ? -7.067 7.907 -0.162 1.00 93.31 78 VAL A C 1
ATOM 657 O O . VAL A 1 78 ? -6.684 8.371 0.910 1.00 93.31 78 VAL A O 1
ATOM 660 N N . GLU A 1 79 ? -6.679 8.389 -1.338 1.00 92.19 79 GLU A N 1
ATOM 661 C CA . GLU A 1 79 ? -5.798 9.545 -1.501 1.00 92.19 79 GLU A CA 1
ATOM 662 C C . GLU A 1 79 ? -6.646 10.756 -1.907 1.00 92.19 79 GLU A C 1
ATOM 664 O O . GLU A 1 79 ? -7.142 10.756 -3.033 1.00 92.19 79 GLU A O 1
ATOM 669 N N . PRO A 1 80 ? -6.836 11.771 -1.035 1.00 90.12 80 PRO A N 1
ATOM 670 C CA . PRO A 1 80 ? -7.749 12.886 -1.307 1.00 90.12 80 PRO A CA 1
ATOM 671 C C . PRO A 1 80 ? -7.493 13.594 -2.643 1.00 90.12 80 PRO A C 1
ATOM 673 O O . PRO A 1 80 ? -8.417 13.722 -3.436 1.00 90.12 80 PRO A O 1
ATOM 676 N N . GLY A 1 81 ? -6.235 13.928 -2.952 1.00 88.25 81 GLY A N 1
ATOM 677 C CA . GLY A 1 81 ? -5.893 14.558 -4.236 1.00 88.25 81 GLY A CA 1
ATOM 678 C C . GLY A 1 81 ? -6.236 13.687 -5.450 1.00 88.25 81 GLY A C 1
ATOM 679 O O . GLY A 1 81 ? -6.674 14.193 -6.470 1.00 88.25 81 GLY A O 1
ATOM 680 N N . ARG A 1 82 ? -6.153 12.355 -5.324 1.00 86.12 82 ARG A N 1
ATOM 681 C CA . ARG A 1 82 ? -6.557 11.445 -6.408 1.00 86.12 82 ARG A CA 1
ATOM 682 C C . ARG A 1 82 ? -8.074 11.378 -6.561 1.00 86.12 82 ARG A C 1
ATOM 684 O O . ARG A 1 82 ? -8.566 11.184 -7.663 1.00 86.12 82 ARG A O 1
ATOM 691 N N . VAL A 1 83 ? -8.823 11.481 -5.461 1.00 86.81 83 VAL A N 1
ATOM 692 C CA . VAL A 1 83 ? -10.290 11.563 -5.534 1.00 86.81 83 VAL A CA 1
ATOM 693 C C . VAL A 1 83 ? -10.687 12.812 -6.319 1.00 86.81 83 VAL A C 1
ATOM 695 O O . VAL A 1 83 ? -11.528 12.715 -7.203 1.00 86.81 83 VAL A O 1
ATOM 698 N N . GLU A 1 84 ? -10.032 13.943 -6.056 1.00 85.69 84 GLU A N 1
ATOM 699 C CA . GLU A 1 84 ? -10.223 15.188 -6.809 1.00 85.69 84 GLU A CA 1
ATOM 700 C C . GLU A 1 84 ? -9.893 15.004 -8.303 1.00 85.69 84 GLU A C 1
ATOM 702 O O . GLU A 1 84 ? -10.724 15.333 -9.150 1.00 85.69 84 GLU A O 1
ATOM 707 N N . ASP A 1 85 ? -8.746 14.395 -8.628 1.00 86.69 85 ASP A N 1
ATOM 708 C CA . ASP A 1 85 ? -8.343 14.108 -10.015 1.00 86.69 85 ASP A CA 1
ATOM 709 C C . ASP A 1 85 ? -9.343 13.187 -10.736 1.00 86.69 85 ASP A C 1
ATOM 711 O O . ASP A 1 85 ? -9.735 13.451 -11.872 1.00 86.69 85 ASP A O 1
ATOM 715 N N . ASN A 1 86 ? -9.799 12.122 -10.069 1.00 84.62 86 ASN A N 1
ATOM 716 C CA . ASN A 1 86 ? -10.779 11.189 -10.624 1.00 84.62 86 ASN A CA 1
ATOM 717 C C . ASN A 1 86 ? -12.123 11.881 -10.884 1.00 84.62 86 ASN A C 1
ATOM 719 O O . ASN A 1 86 ? -12.734 11.656 -11.926 1.00 84.62 86 ASN A O 1
ATOM 723 N N . LEU A 1 87 ? -12.590 12.728 -9.963 1.00 82.94 87 LEU A N 1
ATOM 724 C CA . LEU A 1 87 ? -13.842 13.466 -10.144 1.00 82.94 87 LEU A CA 1
ATOM 725 C C . LEU A 1 87 ? -13.757 14.437 -11.32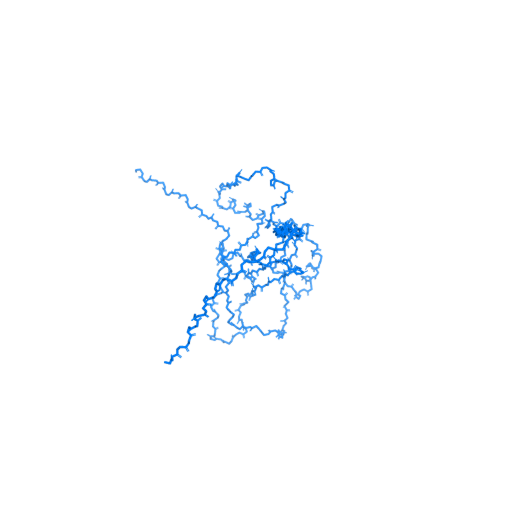0 1.00 82.94 87 LEU A C 1
ATOM 727 O O . LEU A 1 87 ? -14.699 14.534 -12.106 1.00 82.94 87 LEU A O 1
ATOM 731 N N . ALA A 1 88 ? -12.611 15.102 -11.477 1.00 85.00 88 ALA A N 1
ATOM 732 C CA . ALA A 1 88 ? -12.354 15.958 -12.625 1.00 85.00 88 ALA A CA 1
ATOM 733 C C . ALA A 1 88 ? -12.301 15.161 -13.939 1.00 85.00 88 ALA A C 1
ATOM 735 O O . ALA A 1 88 ? -12.845 15.611 -14.944 1.00 85.00 88 ALA A O 1
ATOM 736 N N . GLN A 1 89 ? -11.672 13.981 -13.932 1.00 82.94 89 GLN A N 1
ATOM 737 C CA . GLN A 1 89 ? -11.507 13.140 -15.118 1.00 82.94 89 GLN A CA 1
ATOM 738 C C . GLN A 1 89 ? -12.819 12.499 -15.589 1.00 82.94 89 GLN A C 1
ATOM 740 O O . GLN A 1 89 ? -13.064 12.432 -16.791 1.00 82.94 89 GLN A O 1
ATOM 745 N N . TYR A 1 90 ? -13.640 12.000 -14.664 1.00 79.69 90 TYR A N 1
ATOM 746 C CA . TYR A 1 90 ? -14.849 11.241 -14.997 1.00 79.69 90 TYR A CA 1
ATOM 747 C C . TYR A 1 90 ? -16.133 12.077 -14.966 1.00 79.69 90 TYR A C 1
ATOM 749 O O . TYR A 1 90 ? -17.200 11.528 -15.220 1.00 79.69 90 TYR A O 1
ATOM 757 N N . HIS A 1 91 ? -16.048 13.381 -14.663 1.00 69.94 91 HIS A N 1
ATOM 758 C CA . HIS A 1 91 ? -17.208 14.271 -14.496 1.00 69.94 91 HIS A CA 1
ATOM 759 C C . HIS A 1 91 ? -18.303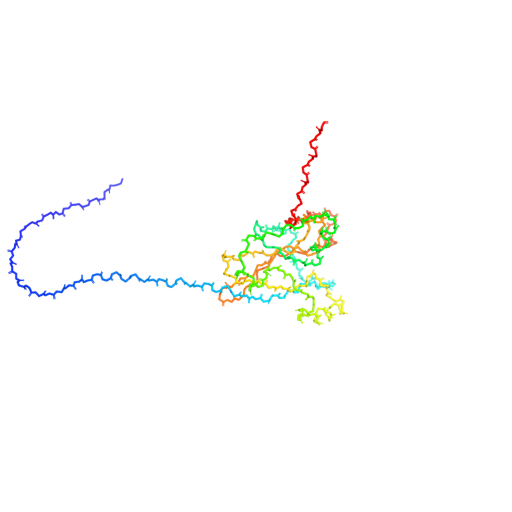 13.662 -13.598 1.00 69.94 91 HIS A C 1
ATOM 761 O O . HIS A 1 91 ? -19.493 13.860 -13.831 1.00 69.94 91 HIS A O 1
ATOM 767 N N . ALA A 1 92 ? -17.889 12.871 -12.607 1.00 62.44 92 ALA A N 1
ATOM 768 C CA . ALA A 1 92 ? -18.790 12.090 -11.779 1.00 62.44 92 ALA A CA 1
ATOM 769 C C . ALA A 1 92 ? -19.301 12.925 -10.600 1.00 62.44 92 ALA A C 1
ATOM 771 O O . ALA A 1 92 ? -18.527 13.625 -9.942 1.00 62.44 92 ALA A O 1
ATOM 772 N N . ASP A 1 93 ? -20.584 12.781 -10.279 1.00 59.31 93 ASP A N 1
ATOM 773 C CA . ASP A 1 93 ? -21.124 13.230 -9.001 1.00 59.31 93 ASP A CA 1
ATOM 774 C C . ASP A 1 93 ? -20.742 12.199 -7.927 1.00 59.31 93 ASP A C 1
ATOM 776 O O . ASP A 1 93 ? -21.110 11.028 -8.002 1.00 59.31 93 ASP A O 1
ATOM 780 N N . SER A 1 94 ? -19.958 12.607 -6.923 1.00 59.97 94 SER A N 1
ATOM 781 C CA . SER A 1 94 ? -19.677 11.750 -5.762 1.00 59.97 94 SER A CA 1
ATOM 782 C C . SER A 1 94 ? -20.866 11.751 -4.810 1.00 59.97 94 SER A C 1
ATOM 784 O O . SER A 1 94 ? -21.082 12.726 -4.084 1.00 59.97 94 SER A O 1
ATOM 786 N N . GLU A 1 95 ? -21.590 10.639 -4.736 1.00 55.09 95 GLU A N 1
ATOM 787 C CA . GLU A 1 95 ? -22.555 10.418 -3.665 1.00 55.09 95 GLU A CA 1
ATOM 788 C C . GLU A 1 95 ? -21.834 9.843 -2.438 1.00 55.09 95 GLU A C 1
ATOM 790 O O . GLU A 1 95 ? -21.434 8.681 -2.387 1.00 55.09 95 GLU A O 1
ATOM 795 N N . VAL A 1 96 ? -21.612 10.685 -1.426 1.00 54.69 96 VAL A N 1
ATOM 796 C CA . VAL A 1 96 ? -21.208 10.202 -0.101 1.00 54.69 96 VAL A CA 1
ATOM 797 C C . VAL A 1 96 ? -22.441 9.584 0.540 1.00 54.69 96 VAL A C 1
ATOM 799 O O . VAL A 1 96 ? -23.411 10.303 0.775 1.00 54.69 96 VAL A O 1
ATOM 802 N N . ASP A 1 97 ? -22.389 8.293 0.865 1.00 51.91 97 ASP A N 1
ATOM 803 C CA . ASP A 1 97 ? -23.443 7.629 1.631 1.00 51.91 97 ASP A CA 1
ATOM 804 C C . ASP A 1 97 ? -23.682 8.380 2.957 1.00 51.91 97 ASP A C 1
ATOM 806 O O . ASP A 1 97 ? -22.854 8.375 3.874 1.00 51.91 97 ASP A O 1
ATOM 810 N N . LYS A 1 98 ? -24.813 9.090 3.032 1.00 52.12 98 LYS A N 1
ATOM 811 C CA . LYS A 1 98 ? -25.218 9.904 4.188 1.00 52.12 98 LYS A CA 1
ATOM 812 C C . LYS A 1 98 ? -25.901 9.079 5.281 1.00 52.12 98 LYS A C 1
ATOM 814 O O . LYS A 1 98 ? -26.365 9.658 6.259 1.00 52.12 98 LYS A O 1
ATOM 819 N N . SER A 1 99 ? -25.983 7.754 5.141 1.00 51.97 99 SER A N 1
ATOM 820 C CA . SER A 1 99 ? -26.643 6.879 6.119 1.00 51.97 99 SER A CA 1
ATOM 821 C C . SER A 1 99 ? -25.856 6.684 7.423 1.00 51.97 99 SER A C 1
ATOM 823 O O . SER A 1 99 ? -26.354 6.050 8.353 1.00 51.97 99 SER A O 1
ATOM 825 N N . VAL A 1 100 ? -24.652 7.256 7.535 1.00 53.22 100 VAL A N 1
ATOM 826 C CA . VAL A 1 100 ? -23.800 7.173 8.726 1.00 53.22 100 VAL A CA 1
ATOM 827 C C . VAL A 1 100 ? -24.319 8.127 9.822 1.00 53.22 100 VAL A C 1
ATOM 829 O O . VAL A 1 100 ? -24.269 9.343 9.629 1.00 53.22 100 VAL A O 1
ATOM 832 N N . PRO A 1 101 ? -24.787 7.632 10.989 1.00 50.88 101 PRO A N 1
ATOM 833 C CA . PRO A 1 101 ? -25.254 8.487 12.081 1.00 50.88 101 PRO A CA 1
ATOM 834 C C . PRO A 1 101 ? -24.154 9.433 12.592 1.00 50.88 101 PRO A C 1
ATOM 836 O O . PRO A 1 101 ? -23.008 9.014 12.761 1.00 50.88 101 PRO A O 1
ATOM 839 N N . ASP A 1 102 ? -24.526 10.669 12.948 1.00 49.47 102 ASP A N 1
ATOM 840 C CA . ASP A 1 102 ? -23.642 11.747 13.448 1.00 49.47 102 ASP A CA 1
ATOM 841 C C . ASP A 1 102 ? -22.691 11.339 14.598 1.00 49.47 102 ASP A C 1
ATOM 843 O O . ASP A 1 102 ? -21.660 11.971 14.818 1.00 49.47 102 ASP A O 1
ATOM 847 N N . GLN A 1 103 ? -22.980 10.255 15.326 1.00 48.53 103 GLN A N 1
ATOM 848 C CA . GLN A 1 103 ? -22.114 9.738 16.395 1.00 48.53 103 GLN A CA 1
ATOM 849 C C . GLN A 1 103 ? -20.786 9.135 15.888 1.00 48.53 103 GLN A C 1
ATOM 851 O O . GLN A 1 103 ? -19.835 9.038 16.662 1.00 48.53 103 GLN A O 1
ATOM 856 N N . ILE A 1 104 ? -20.676 8.784 14.600 1.00 50.53 104 ILE A N 1
ATOM 857 C CA . ILE A 1 104 ? -19.431 8.290 13.973 1.00 50.53 104 ILE A CA 1
ATOM 858 C C . ILE A 1 104 ? -18.485 9.453 13.591 1.00 50.53 104 ILE A C 1
ATOM 860 O O . ILE A 1 104 ? -17.307 9.231 13.320 1.00 50.53 104 ILE A O 1
ATOM 864 N N . ALA A 1 105 ? -18.935 10.713 13.663 1.00 54.19 105 ALA A N 1
ATOM 865 C CA . ALA A 1 105 ? -18.146 11.892 13.283 1.00 54.19 105 ALA A CA 1
ATOM 866 C C . ALA A 1 105 ? -16.947 12.216 14.208 1.00 54.19 105 ALA A C 1
ATOM 868 O O . ALA A 1 105 ? -16.158 13.105 13.892 1.00 54.19 105 ALA A O 1
ATOM 869 N N . LEU A 1 106 ? -16.789 11.517 15.341 1.00 62.66 106 LEU A N 1
ATOM 870 C CA . LEU A 1 106 ? -15.680 11.729 16.286 1.00 62.66 106 LEU A CA 1
ATOM 871 C C . LEU A 1 106 ? -14.447 10.853 16.015 1.00 62.66 106 LEU A C 1
ATOM 873 O O . LEU A 1 106 ? -13.374 11.137 16.550 1.00 62.66 106 LEU A O 1
ATOM 877 N N . LEU A 1 107 ? -14.576 9.795 15.211 1.00 67.12 107 LEU A N 1
ATOM 878 C CA . LEU A 1 107 ? -13.452 8.940 14.829 1.00 67.12 107 LEU A CA 1
ATOM 879 C C . LEU A 1 107 ? -12.919 9.375 13.460 1.00 67.12 107 LEU A C 1
ATOM 881 O O . LEU A 1 107 ? -13.700 9.756 12.585 1.00 67.12 107 LEU A O 1
ATOM 885 N N . PRO A 1 108 ? -11.595 9.344 13.237 1.00 77.69 108 PRO A N 1
ATOM 886 C CA . PRO A 1 108 ? -11.068 9.702 11.935 1.00 77.69 108 PRO A CA 1
ATOM 887 C C . PRO A 1 108 ? -11.502 8.665 10.891 1.00 77.69 108 PRO A C 1
ATOM 889 O O . PRO A 1 108 ? -11.667 7.486 11.199 1.00 77.69 108 PRO A O 1
ATOM 892 N N . ARG A 1 109 ? -11.660 9.084 9.632 1.00 87.25 109 ARG A N 1
ATOM 893 C CA . ARG A 1 109 ? -11.960 8.143 8.544 1.00 87.25 109 ARG A CA 1
ATOM 894 C C . ARG A 1 109 ? -10.765 7.199 8.350 1.00 87.25 109 ARG A C 1
ATOM 896 O O . ARG A 1 109 ? -9.671 7.689 8.052 1.00 87.25 109 ARG A O 1
ATOM 903 N N . PRO A 1 110 ? -10.931 5.877 8.529 1.00 92.69 110 PRO A N 1
ATOM 904 C CA . PRO A 1 110 ? -9.821 4.950 8.408 1.00 92.69 110 PRO A CA 1
ATOM 905 C C . PRO A 1 110 ? -9.387 4.820 6.945 1.00 92.69 110 PRO A C 1
ATOM 907 O O . PRO A 1 110 ? -10.178 5.043 6.031 1.00 92.69 110 PRO A O 1
ATOM 910 N N . PHE A 1 111 ? -8.124 4.451 6.729 1.00 95.12 111 PHE A N 1
ATOM 911 C CA . PHE A 1 111 ? -7.534 4.203 5.404 1.00 95.12 111 PHE A CA 1
ATOM 912 C C . PHE A 1 111 ? -7.477 5.425 4.470 1.00 95.12 111 PHE A C 1
ATOM 914 O O . PHE A 1 111 ? -7.105 5.294 3.307 1.00 95.12 111 PHE A O 1
ATOM 921 N N . VAL A 1 112 ? -7.772 6.630 4.962 1.00 95.31 112 VAL A N 1
ATOM 922 C CA . VAL A 1 112 ? -7.535 7.877 4.224 1.00 95.31 112 VAL A CA 1
ATOM 923 C C . VAL A 1 112 ? -6.110 8.353 4.496 1.00 95.31 112 VAL A C 1
ATOM 925 O O . VAL A 1 112 ? -5.704 8.499 5.652 1.00 95.31 112 VAL A O 1
ATOM 928 N N . THR A 1 113 ? -5.333 8.600 3.442 1.00 96.31 113 THR A N 1
ATOM 929 C CA . THR A 1 113 ? -3.957 9.088 3.593 1.00 96.31 113 THR A CA 1
ATOM 930 C C . THR A 1 113 ? -3.941 10.514 4.130 1.00 96.31 113 THR A C 1
ATOM 932 O O . THR A 1 113 ? -4.692 11.367 3.654 1.00 96.31 113 THR A O 1
ATOM 935 N N . LEU A 1 114 ? -3.042 10.796 5.069 1.00 95.69 114 LEU A N 1
ATOM 936 C CA . LEU A 1 114 ? -2.830 12.137 5.605 1.00 95.69 114 LEU A CA 1
ATOM 937 C C . LEU A 1 114 ? -1.846 12.918 4.714 1.00 95.69 114 LEU A C 1
ATOM 939 O O . LEU A 1 114 ? -1.047 12.313 3.989 1.00 95.69 114 LEU A O 1
ATOM 943 N N . PRO A 1 115 ? -1.859 14.262 4.775 1.00 94.75 115 PRO A N 1
ATOM 944 C CA . PRO A 1 115 ? -0.946 15.096 4.002 1.00 94.75 115 PRO A CA 1
ATOM 945 C C . PRO A 1 115 ? 0.530 14.774 4.257 1.00 94.75 115 PRO A C 1
ATOM 947 O O . PRO A 1 115 ? 0.925 14.422 5.368 1.00 94.75 115 PRO A O 1
ATOM 950 N N . GLY A 1 116 ? 1.376 15.009 3.249 1.00 92.06 116 GLY A N 1
ATOM 951 C CA . GLY A 1 116 ? 2.820 14.749 3.325 1.00 92.06 116 GLY A CA 1
ATOM 952 C C . GLY A 1 116 ? 3.570 15.530 4.417 1.00 92.06 116 GLY A C 1
ATOM 953 O O . GLY A 1 116 ? 4.699 15.181 4.757 1.00 92.06 116 GLY A O 1
ATOM 954 N N . THR A 1 117 ? 2.958 16.566 4.997 1.00 94.50 117 THR A N 1
ATOM 955 C CA . THR A 1 117 ? 3.471 17.274 6.182 1.00 94.50 117 THR A CA 1
ATOM 956 C C . THR A 1 117 ? 3.447 16.419 7.451 1.00 94.50 117 THR A C 1
ATOM 958 O O . THR A 1 117 ? 4.166 16.737 8.391 1.00 94.50 117 THR A O 1
ATOM 961 N N . GLN A 1 118 ? 2.667 15.335 7.472 1.00 95.88 118 GLN A N 1
ATOM 962 C CA . GLN A 1 118 ? 2.582 14.386 8.586 1.00 95.88 118 GLN A CA 1
ATOM 963 C C . GLN A 1 118 ? 3.504 13.167 8.425 1.00 95.88 118 GLN A C 1
ATOM 965 O O . GLN A 1 118 ? 3.459 12.265 9.256 1.00 95.88 118 GLN A O 1
ATOM 970 N N . LEU A 1 119 ? 4.321 13.119 7.367 1.00 96.50 119 LEU A N 1
ATOM 971 C CA . LEU A 1 119 ? 5.330 12.075 7.186 1.00 96.50 119 LEU A CA 1
ATOM 972 C C . LEU A 1 119 ? 6.539 12.367 8.082 1.00 96.50 119 LEU A C 1
ATOM 974 O O . LEU A 1 119 ? 7.342 13.259 7.792 1.00 96.50 119 LEU A O 1
ATOM 978 N N . GLU A 1 120 ? 6.696 11.592 9.148 1.00 97.06 120 GLU A N 1
ATOM 979 C CA . GLU A 1 120 ? 7.814 11.669 10.086 1.00 97.06 120 GLU A CA 1
ATOM 980 C C . GLU A 1 120 ? 9.122 11.188 9.434 1.00 97.06 120 GLU A C 1
ATOM 982 O O . GLU A 1 120 ? 10.197 11.727 9.707 1.00 97.06 120 GLU A O 1
ATOM 987 N N . PHE A 1 121 ? 9.062 10.241 8.488 1.00 96.62 121 PHE A N 1
ATOM 988 C CA . PHE A 1 121 ? 10.248 9.714 7.802 1.00 96.62 121 PHE A CA 1
ATOM 989 C C . PHE A 1 121 ? 10.684 10.528 6.583 1.00 96.62 121 PHE A C 1
ATOM 991 O O . PHE A 1 121 ? 11.627 10.133 5.893 1.00 96.62 121 PHE A O 1
ATOM 998 N N . ARG A 1 122 ? 10.072 11.689 6.315 1.00 95.06 122 ARG A N 1
ATOM 999 C CA . ARG A 1 122 ? 10.386 12.524 5.140 1.00 95.06 122 ARG A CA 1
ATOM 1000 C C . ARG A 1 122 ? 11.872 12.872 5.031 1.00 95.06 122 ARG A C 1
ATOM 1002 O O . ARG A 1 122 ? 12.451 12.771 3.951 1.00 95.06 122 ARG A O 1
ATOM 1009 N N . GLY A 1 123 ? 12.506 13.240 6.146 1.00 95.19 123 GLY A N 1
ATOM 1010 C CA . GLY A 1 123 ? 13.937 13.559 6.172 1.00 95.19 123 GLY A CA 1
ATOM 1011 C C . GLY A 1 123 ? 14.813 12.361 5.790 1.00 95.19 123 GLY A C 1
ATOM 1012 O O . GLY A 1 123 ? 15.738 12.500 4.987 1.00 95.19 123 GLY A O 1
ATOM 1013 N N . LYS A 1 124 ? 14.477 11.171 6.308 1.00 94.81 124 LYS A N 1
ATOM 1014 C CA . LYS A 1 124 ? 15.190 9.921 6.018 1.00 94.81 124 LYS A CA 1
ATOM 1015 C C . LYS A 1 124 ? 14.973 9.475 4.573 1.00 94.81 124 LYS A C 1
ATOM 1017 O O . LYS A 1 124 ? 15.947 9.155 3.900 1.00 94.81 124 LYS A O 1
ATOM 1022 N N . ALA A 1 125 ? 13.737 9.521 4.075 1.00 95.06 125 ALA A N 1
ATOM 1023 C CA . ALA A 1 125 ? 13.414 9.226 2.680 1.00 95.06 125 ALA A CA 1
ATOM 1024 C C . ALA A 1 125 ? 14.211 10.126 1.723 1.00 95.06 125 ALA A C 1
ATOM 1026 O O . ALA A 1 125 ? 14.895 9.629 0.831 1.00 95.06 125 ALA A O 1
ATOM 1027 N N . ALA A 1 126 ? 14.221 11.438 1.976 1.00 93.88 126 ALA A N 1
ATOM 1028 C CA . ALA A 1 126 ? 14.968 12.390 1.161 1.00 93.88 126 ALA A CA 1
ATOM 1029 C C . ALA A 1 126 ? 16.487 12.157 1.229 1.00 93.88 126 ALA A C 1
ATOM 1031 O O . ALA A 1 126 ? 17.181 12.295 0.224 1.00 93.88 126 ALA A O 1
ATOM 1032 N N . TYR A 1 127 ? 17.025 11.797 2.398 1.00 94.44 127 TYR A N 1
ATOM 1033 C CA . TYR A 1 127 ? 18.436 11.432 2.532 1.00 94.44 127 TYR A CA 1
ATOM 1034 C C . TYR A 1 127 ? 18.790 10.181 1.715 1.00 94.44 127 TYR A C 1
ATOM 1036 O O . TYR A 1 127 ? 19.777 10.194 0.981 1.00 94.44 127 TYR A O 1
ATOM 1044 N N . MET A 1 128 ? 17.969 9.130 1.796 1.00 93.69 128 MET A N 1
ATOM 1045 C CA . MET A 1 128 ? 18.182 7.887 1.049 1.00 93.69 128 MET A CA 1
ATOM 1046 C C . MET A 1 128 ? 18.146 8.126 -0.464 1.00 93.69 128 MET A C 1
ATOM 1048 O O . MET A 1 128 ? 19.064 7.693 -1.160 1.00 93.69 128 MET A O 1
ATOM 1052 N N . GLN A 1 129 ? 17.165 8.890 -0.954 1.00 91.69 129 GLN A N 1
ATOM 1053 C CA . GLN A 1 129 ? 17.058 9.261 -2.370 1.00 91.69 129 GLN A CA 1
ATOM 1054 C C . GLN A 1 129 ? 18.292 10.031 -2.858 1.00 91.69 129 GLN A C 1
ATOM 1056 O O . GLN A 1 129 ? 18.856 9.704 -3.898 1.00 91.69 129 GLN A O 1
ATOM 1061 N N . ARG A 1 130 ? 18.778 11.013 -2.081 1.00 92.88 130 ARG A N 1
ATOM 1062 C CA . ARG A 1 130 ? 19.973 11.800 -2.445 1.00 92.88 130 ARG A CA 1
ATOM 1063 C C . ARG A 1 130 ? 21.248 10.968 -2.566 1.00 92.88 130 ARG A C 1
ATOM 1065 O O . ARG A 1 130 ? 22.157 11.374 -3.279 1.00 92.88 130 ARG A O 1
ATOM 1072 N N . SER A 1 131 ? 21.337 9.831 -1.875 1.00 90.25 131 SER A N 1
ATOM 1073 C CA . SER A 1 131 ? 22.501 8.944 -1.988 1.00 90.25 131 SER A CA 1
ATOM 1074 C C . SER A 1 131 ? 22.584 8.211 -3.333 1.00 90.25 131 SER A C 1
ATOM 1076 O O . SER A 1 131 ? 23.619 7.617 -3.625 1.00 90.25 131 SER A O 1
ATOM 1078 N N . GLY A 1 132 ? 21.501 8.202 -4.124 1.00 86.94 132 GLY A N 1
ATOM 1079 C CA . GLY A 1 132 ? 21.412 7.507 -5.412 1.00 86.94 132 GLY A CA 1
ATOM 1080 C C . GLY A 1 132 ? 21.311 5.981 -5.318 1.00 86.94 132 GLY A C 1
ATOM 1081 O O . GLY A 1 132 ? 21.038 5.330 -6.317 1.00 86.94 132 GLY A O 1
ATOM 1082 N N . LYS A 1 133 ? 21.500 5.398 -4.128 1.00 90.69 133 LYS A N 1
ATOM 1083 C CA . LYS A 1 133 ? 21.442 3.943 -3.910 1.00 90.69 133 LYS A CA 1
ATOM 1084 C C . LYS A 1 133 ? 20.032 3.425 -3.656 1.00 90.69 133 LYS A C 1
ATOM 1086 O O . LYS A 1 133 ? 19.819 2.222 -3.686 1.00 90.69 133 LYS A O 1
ATOM 1091 N N . TYR A 1 134 ? 19.086 4.307 -3.353 1.00 93.69 134 TYR A N 1
ATOM 1092 C CA . TYR A 1 134 ? 17.738 3.921 -2.960 1.00 93.69 134 TYR A CA 1
ATOM 1093 C C . TYR A 1 134 ? 16.701 4.673 -3.775 1.00 93.69 134 TYR A C 1
ATOM 1095 O O . TYR A 1 134 ? 16.793 5.893 -3.917 1.00 93.69 134 TYR A O 1
ATOM 1103 N N . GLN A 1 135 ? 15.672 3.955 -4.214 1.00 92.44 135 GLN A N 1
ATOM 1104 C CA . GLN A 1 135 ? 14.514 4.531 -4.883 1.00 92.44 135 GLN A CA 1
ATOM 1105 C C . GLN A 1 135 ? 13.270 4.296 -4.028 1.00 92.44 135 GLN A C 1
ATOM 1107 O O . GLN A 1 135 ? 12.948 3.163 -3.677 1.00 92.44 135 GLN A O 1
ATOM 1112 N N . THR A 1 136 ? 12.544 5.363 -3.691 1.00 95.06 136 THR A N 1
ATOM 1113 C CA . THR A 1 136 ? 11.254 5.229 -3.000 1.00 95.06 136 THR A CA 1
ATOM 1114 C C . THR A 1 136 ? 10.224 4.631 -3.948 1.00 95.06 136 THR A C 1
ATOM 1116 O O . THR A 1 136 ? 10.009 5.151 -5.041 1.00 95.06 136 THR A O 1
ATOM 1119 N N . LEU A 1 137 ? 9.576 3.559 -3.499 1.00 95.38 137 LEU A N 1
ATOM 1120 C CA . LEU A 1 137 ? 8.503 2.871 -4.215 1.00 95.38 137 LEU A CA 1
ATOM 1121 C C . LEU A 1 137 ? 7.129 3.236 -3.645 1.00 95.38 137 LEU A C 1
ATOM 1123 O O . LEU A 1 137 ? 6.161 3.351 -4.385 1.00 95.38 137 LEU A O 1
ATOM 1127 N N . PHE A 1 138 ? 7.053 3.457 -2.331 1.00 96.88 138 PHE A N 1
ATOM 1128 C CA . PHE A 1 138 ? 5.834 3.867 -1.642 1.00 96.88 138 PHE A CA 1
ATOM 1129 C C . PHE A 1 138 ? 6.184 4.676 -0.392 1.00 96.88 138 PHE A C 1
ATOM 1131 O O . PHE A 1 138 ? 7.074 4.289 0.362 1.00 96.88 138 PHE A O 1
ATOM 1138 N N . HIS A 1 139 ? 5.488 5.789 -0.146 1.00 97.56 139 HIS A N 1
ATOM 1139 C CA . HIS A 1 139 ? 5.613 6.547 1.105 1.00 97.56 139 HIS A CA 1
ATOM 1140 C C . HIS A 1 139 ? 4.294 7.238 1.433 1.00 97.56 139 HIS A C 1
ATOM 1142 O O . HIS A 1 139 ? 3.915 8.207 0.769 1.00 97.56 139 HIS A O 1
ATOM 1148 N N . ARG A 1 140 ? 3.570 6.714 2.424 1.00 97.75 140 ARG A N 1
ATOM 1149 C CA . ARG A 1 140 ? 2.278 7.254 2.867 1.00 97.75 140 ARG A CA 1
ATOM 1150 C C . ARG A 1 140 ? 2.128 7.129 4.375 1.00 97.75 140 ARG A C 1
ATOM 1152 O O . ARG A 1 140 ? 2.746 6.272 5.003 1.00 97.75 140 ARG A O 1
ATOM 1159 N N . THR A 1 141 ? 1.264 7.973 4.924 1.00 98.12 141 THR A N 1
ATOM 1160 C CA . THR A 1 141 ? 0.795 7.899 6.307 1.00 98.12 141 THR A CA 1
ATOM 1161 C C . THR A 1 141 ? -0.728 7.954 6.322 1.00 98.12 141 THR A C 1
ATOM 1163 O O . THR A 1 141 ? -1.322 8.626 5.480 1.00 98.12 141 THR A O 1
ATOM 1166 N N . TRP A 1 142 ? -1.367 7.205 7.210 1.00 97.44 142 TRP A N 1
ATOM 1167 C CA . TRP A 1 142 ? -2.823 7.139 7.361 1.00 97.44 142 TRP A CA 1
ATOM 1168 C C . TRP A 1 142 ? -3.183 6.751 8.794 1.00 97.44 142 TRP A C 1
ATOM 1170 O O . TRP A 1 142 ? -2.315 6.436 9.609 1.00 97.44 142 TRP A O 1
ATOM 1180 N N . VAL A 1 143 ? -4.474 6.772 9.110 1.00 95.31 143 VAL A N 1
ATOM 1181 C CA . VAL A 1 143 ? -5.003 6.246 10.372 1.00 95.31 143 VAL A CA 1
ATOM 1182 C C . VAL A 1 143 ? -5.896 5.044 10.117 1.00 95.31 143 VAL A C 1
ATOM 1184 O O . VAL A 1 143 ? -6.606 4.998 9.114 1.00 95.31 143 VAL A O 1
ATOM 1187 N N . GLN A 1 144 ? -5.861 4.062 11.012 1.00 94.38 144 GLN A N 1
ATOM 1188 C CA . GLN A 1 144 ? -6.759 2.909 10.965 1.00 94.38 144 GLN A CA 1
ATOM 1189 C C . GLN A 1 144 ? -6.965 2.305 12.359 1.00 94.38 144 GLN A C 1
ATOM 1191 O O . GLN A 1 144 ? -6.069 2.416 13.208 1.00 94.38 144 GLN A O 1
ATOM 1196 N N . PRO A 1 145 ? -8.098 1.628 12.604 1.00 93.00 145 PRO A N 1
ATOM 1197 C CA . PRO A 1 145 ? -8.198 0.700 13.716 1.00 93.00 145 PRO A CA 1
ATOM 1198 C C . PRO A 1 145 ? -7.264 -0.487 13.462 1.00 93.00 145 PRO A C 1
ATOM 1200 O O . PRO A 1 145 ? -7.179 -1.007 12.348 1.00 93.00 145 PRO A O 1
ATOM 1203 N N . VAL A 1 146 ? -6.550 -0.920 14.495 1.00 91.06 146 VAL A N 1
ATOM 1204 C CA . VAL A 1 146 ? -5.790 -2.168 14.457 1.00 91.06 146 VAL A CA 1
ATOM 1205 C C . VAL A 1 146 ? -6.540 -3.200 15.278 1.00 91.06 146 VAL A C 1
ATOM 1207 O O . VAL A 1 146 ? -6.656 -3.082 16.498 1.00 91.06 146 VAL A O 1
ATOM 1210 N N . VAL A 1 147 ? -7.052 -4.198 14.569 1.00 93.75 147 VAL A N 1
ATOM 1211 C CA . VAL A 1 147 ? -7.853 -5.300 15.104 1.00 93.75 147 VAL A CA 1
ATOM 1212 C C . VAL A 1 147 ? -7.014 -6.576 15.193 1.00 93.75 147 VAL A C 1
ATOM 1214 O O . VAL A 1 147 ? -5.835 -6.587 14.826 1.00 93.75 147 VAL A O 1
ATOM 1217 N N . ASP A 1 148 ? -7.599 -7.653 15.710 1.00 95.12 148 ASP A N 1
ATOM 1218 C CA . ASP A 1 148 ? -6.944 -8.957 15.762 1.00 95.12 148 ASP A CA 1
ATOM 1219 C C . ASP A 1 148 ? -6.698 -9.562 14.362 1.00 95.12 148 ASP A C 1
ATOM 1221 O O . ASP A 1 148 ? -7.250 -9.116 13.354 1.00 95.12 148 ASP A O 1
ATOM 1225 N N . GLN A 1 149 ? -5.862 -10.602 14.290 1.00 95.25 149 GLN A N 1
ATOM 1226 C CA . GLN A 1 149 ? -5.468 -11.228 13.022 1.00 95.25 149 GLN A CA 1
ATOM 1227 C C . GLN A 1 149 ? -6.648 -11.757 12.192 1.00 95.25 149 GLN A C 1
ATOM 1229 O O . GLN A 1 149 ? -6.590 -11.692 10.960 1.00 95.25 149 GLN A O 1
ATOM 1234 N N . ALA A 1 150 ? -7.686 -12.299 12.835 1.00 94.44 150 ALA A N 1
ATOM 1235 C CA . ALA A 1 150 ? -8.830 -12.887 12.143 1.00 94.44 150 ALA A CA 1
ATOM 1236 C C . ALA A 1 150 ? -9.750 -11.805 11.564 1.00 94.44 150 ALA A C 1
ATOM 1238 O O . ALA A 1 150 ? -10.314 -11.997 10.489 1.00 94.44 150 ALA A O 1
ATOM 1239 N N . SER A 1 151 ? -9.845 -10.662 12.243 1.00 94.88 151 SER A N 1
ATOM 1240 C CA . SER A 1 151 ? -10.654 -9.515 11.815 1.00 94.88 151 SER A CA 1
ATOM 1241 C C . SER A 1 151 ? -9.934 -8.588 10.826 1.00 94.88 151 SER A C 1
ATOM 1243 O O . SER A 1 151 ? -10.577 -7.812 10.123 1.00 94.88 151 SER A O 1
ATOM 1245 N N . ALA A 1 152 ? -8.600 -8.628 10.767 1.00 96.00 152 ALA A N 1
ATOM 1246 C CA . ALA A 1 152 ? -7.819 -7.723 9.930 1.00 96.00 152 ALA A CA 1
ATOM 1247 C C . ALA A 1 152 ? -7.862 -8.105 8.441 1.00 96.00 152 ALA A C 1
ATOM 1249 O O . ALA A 1 152 ? -7.557 -9.242 8.061 1.00 96.00 152 ALA A O 1
ATOM 1250 N N . LEU A 1 153 ? -8.140 -7.118 7.589 1.00 97.31 153 LEU A N 1
ATOM 1251 C CA . LEU A 1 153 ? -8.053 -7.245 6.136 1.00 97.31 153 LEU A CA 1
ATOM 1252 C C . LEU A 1 153 ? -6.738 -6.651 5.601 1.00 97.31 153 LEU A C 1
ATOM 1254 O O . LEU A 1 153 ? -6.242 -5.660 6.148 1.00 97.31 153 LEU A O 1
ATOM 1258 N N . PRO A 1 154 ? -6.162 -7.228 4.532 1.00 98.12 154 PRO A N 1
ATOM 1259 C CA . PRO A 1 154 ? -5.034 -6.629 3.831 1.00 98.12 154 PRO A CA 1
ATOM 1260 C C . PRO A 1 154 ? -5.384 -5.277 3.199 1.00 98.12 154 PRO A C 1
ATOM 1262 O O . PRO A 1 154 ? -6.536 -5.004 2.877 1.00 98.12 154 PRO A O 1
ATOM 1265 N N . ILE A 1 155 ? -4.368 -4.456 2.966 1.00 98.19 155 ILE A N 1
ATOM 1266 C CA . ILE A 1 155 ? -4.416 -3.194 2.235 1.00 98.19 155 ILE A CA 1
ATOM 1267 C C . ILE A 1 155 ? -3.671 -3.399 0.921 1.00 98.19 155 ILE A C 1
ATOM 1269 O O . ILE A 1 155 ? -2.496 -3.779 0.929 1.00 98.19 155 ILE A O 1
ATOM 1273 N N . ILE A 1 156 ? -4.342 -3.140 -0.197 1.00 98.00 156 ILE A N 1
ATOM 1274 C CA . ILE A 1 156 ? -3.741 -3.230 -1.529 1.00 98.00 156 ILE A CA 1
ATOM 1275 C C . ILE A 1 156 ? -2.816 -2.034 -1.760 1.00 98.00 156 ILE A C 1
ATOM 1277 O O . ILE A 1 156 ? -3.225 -0.879 -1.620 1.00 98.00 156 ILE A O 1
ATOM 1281 N N . LEU A 1 157 ? -1.571 -2.322 -2.138 1.00 96.69 157 LEU A N 1
ATOM 1282 C CA . LEU A 1 157 ? -0.555 -1.351 -2.545 1.00 96.69 157 LEU A CA 1
ATOM 1283 C C . LEU A 1 157 ? -0.326 -1.454 -4.058 1.00 96.69 157 LEU A C 1
ATOM 1285 O O . LEU A 1 157 ? 0.791 -1.654 -4.526 1.00 96.69 157 LEU A O 1
ATOM 1289 N N . ASP A 1 158 ? -1.414 -1.361 -4.817 1.00 95.25 158 ASP A N 1
ATOM 1290 C CA . ASP A 1 158 ? -1.428 -1.444 -6.274 1.00 95.25 158 ASP A CA 1
ATOM 1291 C C . ASP A 1 158 ? -2.641 -0.692 -6.841 1.00 95.25 158 ASP A C 1
ATOM 1293 O O . ASP A 1 158 ? -3.700 -0.619 -6.216 1.00 95.25 158 ASP A O 1
ATOM 1297 N N . ARG A 1 159 ? -2.471 -0.123 -8.033 1.00 90.50 159 ARG A N 1
ATOM 1298 C CA . ARG A 1 159 ? -3.492 0.589 -8.813 1.00 90.50 159 ARG A CA 1
ATOM 1299 C C . ARG A 1 159 ? -3.586 0.096 -10.256 1.00 90.50 159 ARG A C 1
ATOM 1301 O O . ARG A 1 159 ? -4.330 0.676 -11.037 1.00 90.50 159 ARG A O 1
ATOM 1308 N N . SER A 1 160 ? -2.853 -0.949 -10.628 1.00 94.06 160 SER A N 1
ATOM 1309 C CA . SER A 1 160 ? -2.862 -1.487 -11.990 1.00 94.06 160 SER A CA 1
ATOM 1310 C C . SER A 1 160 ? -4.250 -1.965 -12.434 1.00 94.06 160 SER A C 1
ATOM 1312 O O . SER A 1 160 ? -4.552 -1.900 -13.619 1.00 94.06 160 SER A O 1
ATOM 1314 N N . GLY A 1 161 ? -5.132 -2.339 -11.500 1.00 92.25 161 GLY A N 1
ATOM 1315 C CA . GLY A 1 161 ? -6.547 -2.605 -11.785 1.00 92.25 161 GLY A CA 1
ATOM 1316 C C . GLY A 1 161 ? -7.345 -1.388 -12.262 1.00 92.25 161 GLY A C 1
ATOM 1317 O O . GLY A 1 161 ? -8.287 -1.551 -13.027 1.00 92.25 161 GLY A O 1
ATOM 1318 N N . ASP A 1 162 ? -6.957 -0.177 -11.846 1.00 89.69 162 ASP A N 1
ATOM 1319 C CA . ASP A 1 162 ? -7.595 1.075 -12.275 1.00 89.69 162 ASP A CA 1
ATOM 1320 C C . ASP A 1 162 ? -6.983 1.602 -13.583 1.00 89.69 162 ASP A C 1
ATOM 1322 O O . ASP A 1 162 ? -7.670 2.206 -14.401 1.00 89.69 162 ASP A O 1
ATOM 1326 N N . THR A 1 163 ? -5.668 1.429 -13.765 1.00 88.94 163 THR A N 1
ATOM 1327 C CA . THR A 1 163 ? -4.903 2.091 -14.838 1.00 88.94 163 THR A CA 1
ATOM 1328 C C . THR A 1 163 ? -4.523 1.171 -15.997 1.00 88.94 163 THR A C 1
ATOM 1330 O O . THR A 1 163 ? -4.108 1.652 -17.051 1.00 88.94 163 THR A O 1
ATOM 1333 N N . GLY A 1 164 ? -4.573 -0.148 -15.797 1.00 91.44 164 GLY A N 1
ATOM 1334 C CA . GLY A 1 164 ? -4.022 -1.145 -16.717 1.00 91.44 164 GLY A CA 1
ATOM 1335 C C . GLY A 1 164 ? -2.490 -1.125 -16.830 1.00 91.44 164 GLY A C 1
ATOM 1336 O O . GLY A 1 164 ? -1.940 -1.811 -17.687 1.00 91.44 164 GLY A O 1
ATOM 1337 N N . GLN A 1 165 ? -1.788 -0.335 -16.009 1.00 91.44 165 GLN A N 1
ATOM 1338 C CA . GLN A 1 165 ? -0.328 -0.208 -16.033 1.00 91.44 165 GLN A CA 1
ATOM 1339 C C . GLN A 1 165 ? 0.284 -0.912 -14.827 1.00 91.44 165 GLN A C 1
ATOM 1341 O O . GLN A 1 165 ? -0.113 -0.636 -13.697 1.00 91.44 165 GLN A O 1
ATOM 1346 N N . TRP A 1 166 ? 1.284 -1.770 -15.046 1.00 92.00 166 TRP A N 1
ATOM 1347 C CA . TRP A 1 166 ? 2.003 -2.446 -13.964 1.00 92.00 166 TRP A CA 1
ATOM 1348 C C . TRP A 1 166 ? 3.012 -1.506 -13.292 1.00 92.00 166 TRP A C 1
ATOM 1350 O O . TRP A 1 166 ? 4.033 -1.170 -13.901 1.00 92.00 166 TRP A O 1
ATOM 1360 N N . PRO A 1 167 ? 2.774 -1.072 -12.040 1.00 93.50 167 PRO A N 1
ATOM 1361 C CA . PRO A 1 167 ? 3.750 -0.276 -11.313 1.00 93.50 167 PRO A CA 1
ATOM 1362 C C . PRO A 1 167 ? 4.960 -1.130 -10.926 1.00 93.50 167 PRO A C 1
ATOM 1364 O O . PRO A 1 167 ? 4.915 -2.358 -10.936 1.00 93.50 167 PRO A O 1
ATOM 1367 N N . ARG A 1 168 ? 6.056 -0.478 -10.526 1.00 92.94 168 ARG A N 1
ATOM 1368 C CA . ARG A 1 168 ? 7.261 -1.184 -10.066 1.00 92.94 168 ARG A CA 1
ATOM 1369 C C . ARG A 1 168 ? 7.019 -2.002 -8.790 1.00 92.94 168 ARG A C 1
ATOM 1371 O O . ARG A 1 168 ? 7.605 -3.065 -8.644 1.00 92.94 168 ARG A O 1
ATOM 1378 N N . LEU A 1 169 ? 6.182 -1.507 -7.880 1.00 96.00 169 LEU A N 1
ATOM 1379 C CA . LEU A 1 169 ? 5.777 -2.194 -6.652 1.00 96.00 169 LEU A CA 1
ATOM 1380 C C . LEU A 1 169 ? 4.307 -2.582 -6.756 1.00 96.00 169 LEU A C 1
ATOM 1382 O O . LEU A 1 169 ? 3.478 -1.725 -7.053 1.00 96.00 169 LEU A O 1
ATOM 1386 N N . GLN A 1 170 ? 4.006 -3.833 -6.443 1.00 96.38 170 GLN A N 1
ATOM 1387 C CA . GLN A 1 170 ? 2.653 -4.369 -6.375 1.00 96.38 170 GLN A CA 1
ATOM 1388 C C . GLN A 1 170 ? 2.492 -5.252 -5.131 1.00 96.38 170 GLN A C 1
ATOM 1390 O O . GLN A 1 170 ? 3.473 -5.624 -4.477 1.00 96.38 170 GLN A O 1
ATOM 1395 N N . GLY A 1 171 ? 1.242 -5.596 -4.821 1.00 96.94 171 GLY A N 1
ATOM 1396 C CA . GLY A 1 171 ? 0.895 -6.513 -3.744 1.00 96.94 171 GLY A CA 1
ATOM 1397 C C . GLY A 1 171 ? 0.081 -5.874 -2.627 1.00 96.94 171 GLY A C 1
ATOM 1398 O O . GLY A 1 171 ? -0.682 -4.928 -2.830 1.00 96.94 171 GLY A O 1
ATOM 1399 N N . SER A 1 172 ? 0.189 -6.440 -1.432 1.00 98.06 172 SER A N 1
ATOM 1400 C CA . SER A 1 172 ? -0.592 -6.036 -0.270 1.00 98.06 172 SER A CA 1
ATOM 1401 C C . SER A 1 172 ? 0.190 -6.166 1.030 1.00 98.06 172 SER A C 1
ATOM 1403 O O . SER A 1 172 ? 1.178 -6.897 1.136 1.00 98.06 172 SER A O 1
ATOM 1405 N N . ILE A 1 173 ? -0.282 -5.446 2.040 1.00 98.19 173 ILE A N 1
ATOM 1406 C CA . ILE A 1 173 ? 0.198 -5.565 3.415 1.00 98.19 173 ILE A CA 1
ATOM 1407 C C . ILE A 1 173 ? -0.968 -5.834 4.352 1.00 98.19 173 ILE A C 1
ATOM 1409 O O . ILE A 1 173 ? -2.079 -5.397 4.087 1.00 98.19 173 ILE A O 1
ATOM 1413 N N . LYS A 1 174 ? -0.735 -6.493 5.480 1.00 98.06 174 LYS A N 1
ATOM 1414 C CA . LYS A 1 174 ? -1.757 -6.680 6.514 1.00 98.06 174 LYS A CA 1
ATOM 1415 C C . LYS A 1 174 ? -1.168 -6.330 7.874 1.00 98.06 174 LYS A C 1
ATOM 1417 O O . LYS A 1 174 ? -0.153 -6.893 8.273 1.00 98.06 174 LYS A O 1
ATOM 1422 N N . LEU A 1 175 ? -1.799 -5.387 8.575 1.00 97.31 175 LEU A N 1
ATOM 1423 C CA . LEU A 1 175 ? -1.445 -5.029 9.951 1.00 97.31 175 LEU A CA 1
ATOM 1424 C C . LEU A 1 175 ? -2.503 -5.555 10.911 1.00 97.31 175 LEU A C 1
ATOM 1426 O O . LEU A 1 175 ? -3.694 -5.359 10.683 1.00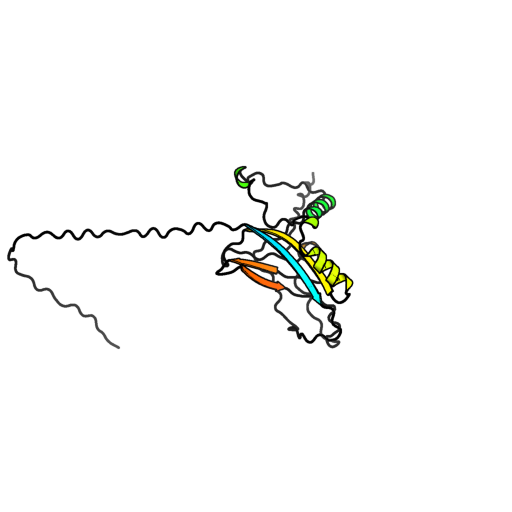 97.31 175 LEU A O 1
ATOM 1430 N N . TYR A 1 176 ? -2.066 -6.165 12.006 1.00 96.19 176 TYR A N 1
ATOM 1431 C CA . TYR A 1 176 ? -2.960 -6.646 13.056 1.00 96.19 176 TYR A CA 1
ATOM 1432 C C . TYR A 1 176 ? -2.257 -6.715 14.406 1.00 96.19 176 TYR A C 1
ATOM 1434 O O . TYR A 1 176 ? -1.026 -6.737 14.498 1.00 96.19 176 TYR A O 1
ATOM 1442 N N . LEU A 1 177 ? -3.056 -6.771 15.467 1.00 93.81 177 LEU A N 1
ATOM 1443 C CA . LEU A 1 177 ? -2.588 -7.013 16.821 1.00 93.81 177 LEU A CA 1
ATOM 1444 C C . LEU A 1 177 ? -2.783 -8.482 17.193 1.00 93.81 177 LEU A C 1
ATOM 1446 O O . LEU A 1 177 ? -3.853 -9.059 17.045 1.00 93.81 177 LEU A O 1
ATOM 1450 N N . SER A 1 178 ? -1.730 -9.078 17.728 1.00 90.06 178 SER A N 1
ATOM 1451 C CA . SER A 1 178 ? -1.818 -10.287 18.542 1.00 90.06 178 SER A CA 1
ATOM 1452 C C . SER A 1 178 ? -1.211 -9.939 19.900 1.00 90.06 178 SER A C 1
ATOM 1454 O O . SER A 1 178 ? -1.613 -8.960 20.530 1.00 90.06 178 SER A O 1
ATOM 1456 N N . ARG A 1 179 ? -0.170 -10.648 20.339 1.00 91.50 179 ARG A N 1
ATOM 1457 C CA . ARG A 1 179 ? 0.648 -10.209 21.477 1.00 91.50 179 ARG A CA 1
ATOM 1458 C C . ARG A 1 179 ? 1.390 -8.893 21.196 1.00 91.50 179 ARG A C 1
ATOM 1460 O O . ARG A 1 179 ? 1.647 -8.126 22.121 1.00 91.50 179 ARG A O 1
ATOM 1467 N N . TYR A 1 180 ? 1.720 -8.648 19.930 1.00 93.69 180 TYR A N 1
ATOM 1468 C CA . TYR A 1 180 ? 2.407 -7.458 19.432 1.00 93.69 180 TYR A CA 1
ATOM 1469 C C . TYR A 1 180 ? 1.737 -6.967 18.144 1.00 93.69 180 TYR A C 1
ATOM 1471 O O . TYR A 1 180 ? 0.822 -7.616 17.634 1.00 93.69 180 TYR A O 1
ATOM 1479 N N . LEU A 1 181 ? 2.188 -5.825 17.623 1.00 94.19 181 LEU A N 1
ATOM 1480 C CA . LEU A 1 181 ? 1.835 -5.397 16.272 1.00 94.19 181 LEU A CA 1
ATOM 1481 C C . LEU A 1 181 ? 2.583 -6.275 15.261 1.00 94.19 181 LEU A C 1
ATOM 1483 O O . LEU A 1 181 ? 3.806 -6.385 15.332 1.00 94.19 181 LEU A O 1
ATOM 1487 N N . HIS A 1 182 ? 1.852 -6.854 14.317 1.00 97.25 182 HIS A N 1
ATOM 1488 C CA . HIS A 1 182 ? 2.402 -7.604 13.196 1.00 97.25 182 HIS A CA 1
ATOM 1489 C C . HIS A 1 182 ? 2.174 -6.851 11.886 1.00 97.25 182 HIS A C 1
ATOM 1491 O O . HIS A 1 182 ? 1.133 -6.221 11.697 1.00 97.25 182 HIS A O 1
ATOM 1497 N N . LEU A 1 183 ? 3.158 -6.949 10.992 1.00 97.38 183 LEU A N 1
ATOM 1498 C CA . LEU A 1 183 ? 3.073 -6.549 9.593 1.00 97.38 183 LEU A CA 1
ATOM 1499 C C . LEU A 1 183 ? 3.349 -7.791 8.746 1.00 97.38 183 LEU A C 1
ATOM 1501 O O . LEU A 1 183 ? 4.467 -8.301 8.744 1.00 97.38 183 LEU A O 1
ATOM 1505 N N . GLU A 1 184 ? 2.335 -8.265 8.038 1.00 97.38 184 GLU A N 1
ATOM 1506 C CA . GLU A 1 184 ? 2.486 -9.257 6.978 1.00 97.38 184 GLU A CA 1
ATOM 1507 C C . GLU A 1 184 ? 2.629 -8.537 5.635 1.00 97.38 184 GLU A C 1
ATOM 1509 O O . GLU A 1 184 ? 1.921 -7.563 5.362 1.00 97.38 184 GLU A O 1
ATOM 1514 N N . THR A 1 185 ? 3.546 -9.014 4.797 1.00 96.00 185 THR A N 1
ATOM 1515 C CA . THR A 1 185 ? 3.813 -8.456 3.469 1.00 96.00 185 THR A CA 1
ATOM 1516 C C . THR A 1 185 ? 3.650 -9.538 2.417 1.00 96.00 185 THR A C 1
ATOM 1518 O O . THR A 1 185 ? 4.304 -10.574 2.495 1.00 96.00 185 THR A O 1
ATOM 1521 N N . ASN A 1 186 ? 2.831 -9.264 1.411 1.00 95.62 186 ASN A N 1
ATOM 1522 C CA . ASN A 1 186 ? 2.768 -10.029 0.177 1.00 95.62 186 ASN A CA 1
ATOM 1523 C C . ASN A 1 186 ? 3.043 -9.047 -0.962 1.00 95.62 186 ASN A C 1
ATOM 1525 O O . ASN A 1 186 ? 2.113 -8.468 -1.519 1.00 95.62 186 ASN A O 1
ATOM 1529 N N . LEU A 1 187 ? 4.324 -8.760 -1.193 1.00 94.62 187 LEU A N 1
ATOM 1530 C CA . LEU A 1 187 ? 4.792 -7.711 -2.096 1.00 94.62 187 LEU A CA 1
ATOM 1531 C C . LEU A 1 187 ? 5.697 -8.313 -3.160 1.00 94.62 187 LEU A C 1
ATOM 1533 O O . LEU A 1 187 ? 6.526 -9.169 -2.853 1.00 94.62 187 LEU A O 1
ATOM 1537 N N . TRP A 1 188 ? 5.591 -7.804 -4.381 1.00 92.12 188 TRP A N 1
ATOM 1538 C CA . TRP A 1 188 ? 6.512 -8.143 -5.457 1.00 92.12 188 TRP A CA 1
ATOM 1539 C C . TRP A 1 188 ? 7.009 -6.894 -6.172 1.00 92.12 188 TRP A C 1
ATOM 1541 O O . TRP A 1 188 ? 6.364 -5.839 -6.194 1.00 92.12 188 TRP A O 1
ATOM 1551 N N . LEU A 1 189 ? 8.209 -7.032 -6.729 1.00 90.25 189 LEU A N 1
ATOM 1552 C CA . LEU A 1 189 ? 8.894 -5.990 -7.468 1.00 90.25 189 LEU A CA 1
ATOM 1553 C C . LEU A 1 189 ? 8.926 -6.373 -8.944 1.00 90.25 189 LEU A C 1
ATOM 1555 O O . LEU A 1 189 ? 9.554 -7.360 -9.327 1.00 90.25 189 LEU A O 1
ATOM 1559 N N . ASN A 1 190 ? 8.295 -5.559 -9.778 1.00 88.31 190 ASN A N 1
ATOM 1560 C CA . ASN A 1 190 ? 8.369 -5.718 -11.218 1.00 88.31 190 ASN A CA 1
ATOM 1561 C C . ASN A 1 190 ? 9.701 -5.174 -11.717 1.00 88.31 190 ASN A C 1
ATOM 1563 O O . ASN A 1 190 ? 10.052 -4.013 -11.479 1.00 88.31 190 ASN A O 1
ATOM 1567 N N . THR A 1 191 ? 10.444 -6.022 -12.418 1.00 80.00 191 THR A N 1
ATOM 1568 C CA . THR A 1 191 ? 11.714 -5.665 -13.044 1.00 80.00 191 THR A CA 1
ATOM 1569 C C . THR A 1 191 ? 11.632 -5.911 -14.551 1.00 80.00 191 THR A C 1
ATOM 1571 O O . THR A 1 191 ? 10.806 -6.712 -14.991 1.00 80.00 191 THR A O 1
ATOM 1574 N N . PRO A 1 192 ? 12.483 -5.257 -15.360 1.00 72.12 192 PRO A N 1
ATOM 1575 C CA . PRO A 1 192 ? 12.554 -5.521 -16.799 1.00 72.12 192 PRO A CA 1
ATOM 1576 C C . PRO A 1 192 ? 12.922 -6.972 -17.152 1.00 72.12 192 PRO A C 1
ATOM 1578 O O . PRO A 1 192 ? 12.664 -7.415 -18.266 1.00 72.12 192 PRO A O 1
ATOM 1581 N N . GLY A 1 193 ? 13.509 -7.722 -16.211 1.00 70.38 193 GLY A N 1
ATOM 1582 C CA . GLY A 1 193 ? 13.893 -9.117 -16.419 1.00 70.38 193 GLY A CA 1
ATOM 1583 C C . GLY A 1 193 ? 15.174 -9.318 -17.237 1.00 70.38 193 GLY A C 1
ATOM 1584 O O . GLY A 1 193 ? 15.452 -10.445 -17.633 1.00 70.38 193 GLY A O 1
ATOM 1585 N N . ASP A 1 194 ? 15.986 -8.274 -17.448 1.00 71.12 194 ASP A N 1
ATOM 1586 C CA . ASP A 1 194 ? 17.217 -8.310 -18.268 1.00 71.12 194 ASP A CA 1
ATOM 1587 C C . ASP A 1 194 ? 18.276 -9.327 -17.787 1.00 71.12 194 ASP A C 1
ATOM 1589 O O . ASP A 1 194 ? 19.218 -9.652 -18.507 1.00 71.12 194 ASP A O 1
ATOM 1593 N N . TYR A 1 195 ? 18.133 -9.836 -16.560 1.00 70.06 195 TYR A N 1
ATOM 1594 C CA . TYR A 1 195 ? 18.998 -10.858 -15.965 1.00 70.06 195 TYR A CA 1
ATOM 1595 C C . TYR A 1 195 ? 18.601 -12.298 -16.331 1.00 70.06 195 TYR A C 1
ATOM 1597 O O . TYR A 1 195 ? 19.296 -13.240 -15.946 1.00 70.06 195 TYR A O 1
ATOM 1605 N N . LEU A 1 196 ? 17.490 -12.499 -17.043 1.00 69.12 196 LEU A N 1
ATOM 1606 C CA . LEU A 1 196 ? 16.994 -13.821 -17.420 1.00 69.12 196 LEU A CA 1
ATOM 1607 C C . LEU A 1 196 ? 17.500 -14.212 -18.822 1.00 69.12 196 LEU A C 1
ATOM 1609 O O . LEU A 1 196 ? 17.533 -13.378 -19.727 1.00 69.12 196 LEU A O 1
ATOM 1613 N N . PRO A 1 197 ? 17.911 -15.474 -19.040 1.00 75.19 197 PRO A N 1
ATOM 1614 C CA . PRO A 1 197 ? 18.478 -15.911 -20.315 1.00 75.19 197 PRO A CA 1
ATOM 1615 C C . PRO A 1 197 ? 17.460 -15.848 -21.472 1.00 75.19 197 PRO A C 1
ATOM 1617 O O . PRO A 1 197 ? 16.288 -16.190 -21.319 1.00 75.19 197 PRO A O 1
ATOM 1620 N N . GLY A 1 198 ? 17.952 -15.457 -22.657 1.00 71.44 198 GLY A N 1
ATOM 1621 C CA . GLY A 1 198 ? 17.230 -14.792 -23.760 1.00 71.44 198 GLY A CA 1
ATOM 1622 C C . GLY A 1 198 ? 16.064 -15.488 -24.481 1.00 71.44 198 GLY A C 1
ATOM 1623 O O . GLY A 1 198 ? 15.628 -14.986 -25.514 1.00 71.44 198 GLY A O 1
ATOM 1624 N N . VAL A 1 199 ? 15.535 -16.604 -23.977 1.00 71.00 199 VAL A N 1
ATOM 1625 C CA . VAL A 1 199 ? 14.271 -17.199 -24.470 1.00 71.00 199 VAL A CA 1
ATOM 1626 C C . VAL A 1 199 ? 13.186 -17.279 -23.401 1.00 71.00 199 VAL A C 1
ATOM 1628 O O . VAL A 1 199 ? 12.029 -17.546 -23.726 1.00 71.00 199 VAL A O 1
ATOM 1631 N N . TRP A 1 200 ? 13.530 -17.049 -22.134 1.00 66.88 200 TRP A N 1
ATOM 1632 C CA . TRP A 1 200 ? 12.563 -17.086 -21.050 1.00 66.88 200 TRP A CA 1
ATOM 1633 C C . TRP A 1 200 ? 11.772 -15.779 -21.002 1.00 66.88 200 TRP A C 1
ATOM 1635 O O . TRP A 1 200 ? 12.345 -14.692 -21.032 1.00 66.88 200 TRP A O 1
ATOM 1645 N N . ARG A 1 201 ? 10.445 -15.885 -20.931 1.00 67.75 201 ARG A N 1
ATOM 1646 C CA . ARG A 1 201 ? 9.550 -14.747 -20.713 1.00 67.75 201 ARG A CA 1
ATOM 1647 C C . ARG A 1 201 ? 8.748 -15.013 -19.451 1.00 67.75 201 ARG A C 1
ATOM 1649 O O . ARG A 1 201 ? 8.075 -16.039 -19.372 1.00 67.75 201 ARG A O 1
ATOM 1656 N N . MET A 1 202 ? 8.807 -14.092 -18.495 1.00 71.88 202 MET A N 1
ATOM 1657 C CA . MET A 1 202 ? 7.901 -14.126 -17.352 1.00 71.88 202 MET A CA 1
ATOM 1658 C C . MET A 1 202 ? 6.484 -13.828 -17.856 1.00 71.88 202 MET A C 1
ATOM 1660 O O . MET A 1 202 ? 6.331 -12.908 -18.672 1.00 71.88 202 MET A O 1
ATOM 1664 N N . PRO A 1 203 ? 5.445 -14.563 -17.420 1.00 78.81 203 PRO A N 1
ATOM 1665 C CA . PRO A 1 203 ? 4.087 -14.076 -17.608 1.00 78.81 203 PRO A CA 1
ATOM 1666 C C . PRO A 1 203 ? 3.964 -12.691 -16.952 1.00 78.81 203 PRO A C 1
ATOM 1668 O O . PRO A 1 203 ? 4.640 -12.432 -15.949 1.00 78.81 203 PRO A O 1
ATOM 1671 N N . PRO A 1 204 ? 3.139 -11.785 -17.505 1.00 83.12 204 PRO A N 1
ATOM 1672 C CA . PRO A 1 204 ? 2.899 -10.513 -16.847 1.00 83.12 204 PRO A CA 1
ATOM 1673 C C . PRO A 1 204 ? 2.336 -10.770 -15.440 1.00 83.12 204 PRO A C 1
ATOM 1675 O O . PRO A 1 204 ? 1.534 -11.696 -15.270 1.00 83.12 204 PRO A O 1
ATOM 1678 N N . PRO A 1 205 ? 2.735 -9.977 -14.433 1.00 89.69 205 PRO A N 1
ATOM 1679 C CA . PRO A 1 205 ? 2.153 -10.089 -13.104 1.00 89.69 205 PRO A CA 1
ATOM 1680 C C . PRO A 1 205 ? 0.643 -9.801 -13.172 1.00 89.69 205 PRO A C 1
ATOM 1682 O O . PRO A 1 20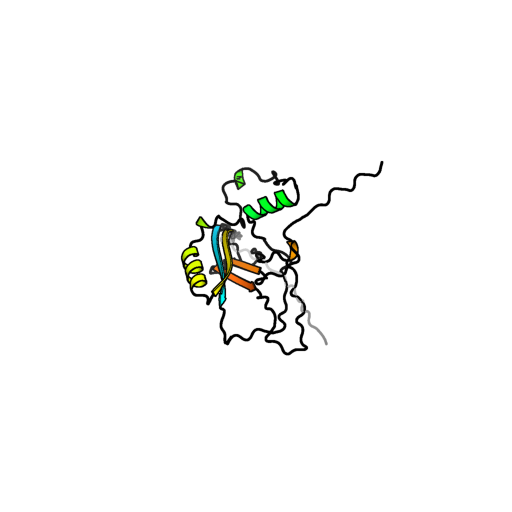5 ? 0.177 -9.111 -14.086 1.00 89.69 205 PRO A O 1
ATOM 1685 N N . PRO A 1 206 ? -0.159 -10.310 -12.225 1.00 93.12 206 PRO A N 1
ATOM 1686 C CA . PRO A 1 206 ? -1.585 -10.021 -12.208 1.00 93.12 206 PRO A CA 1
ATOM 1687 C C . PRO A 1 206 ? -1.824 -8.516 -12.042 1.00 93.12 206 PRO A C 1
ATOM 1689 O O . PRO A 1 206 ? -1.070 -7.814 -11.358 1.00 93.12 206 PRO A O 1
ATOM 1692 N N . LEU A 1 207 ? -2.900 -8.023 -12.652 1.00 95.19 207 LEU A N 1
ATOM 1693 C CA . LEU A 1 207 ? -3.422 -6.707 -12.305 1.00 95.19 207 LEU A CA 1
ATOM 1694 C C . LEU A 1 207 ? -4.009 -6.760 -10.891 1.00 95.19 207 LEU A C 1
ATOM 1696 O O . LEU A 1 207 ? -4.582 -7.768 -10.470 1.00 95.19 207 LEU A O 1
ATOM 1700 N N . GLY A 1 208 ? -3.855 -5.661 -10.165 1.00 94.19 208 GLY A N 1
ATOM 1701 C CA . GLY A 1 208 ? -4.512 -5.436 -8.891 1.00 94.19 208 GLY A CA 1
ATOM 1702 C C . GLY A 1 208 ? -6.030 -5.413 -9.040 1.00 94.19 208 GLY A C 1
ATOM 1703 O O . GLY A 1 208 ? -6.543 -5.159 -10.132 1.00 94.19 208 GLY A O 1
ATOM 1704 N N . PRO A 1 209 ? -6.772 -5.651 -7.951 1.00 93.81 209 PRO A N 1
ATOM 1705 C CA . PRO A 1 209 ? -8.208 -5.424 -7.952 1.00 93.81 209 PRO A CA 1
ATOM 1706 C C . PRO A 1 209 ? -8.509 -3.937 -8.236 1.00 93.81 209 PRO A C 1
ATOM 1708 O O . PRO A 1 209 ? -7.791 -3.070 -7.722 1.00 93.81 209 PRO A O 1
ATOM 1711 N N . PRO A 1 210 ? -9.546 -3.619 -9.034 1.00 91.12 210 PRO A N 1
ATOM 1712 C CA . PRO A 1 210 ? -9.952 -2.237 -9.263 1.00 91.12 210 PRO A CA 1
ATOM 1713 C C . PRO A 1 210 ? -10.451 -1.616 -7.953 1.00 91.12 210 PRO A C 1
ATOM 1715 O O . PRO A 1 210 ? -11.187 -2.240 -7.188 1.00 91.12 210 PRO A O 1
ATOM 1718 N N . SER A 1 211 ? -10.031 -0.382 -7.694 1.00 86.00 211 SER A N 1
ATOM 1719 C CA . SER A 1 211 ? -10.480 0.428 -6.559 1.00 86.00 211 SER A CA 1
ATOM 1720 C C . SER A 1 211 ? -11.581 1.419 -6.936 1.00 86.00 211 SER A C 1
ATOM 1722 O O . SER A 1 211 ? -12.210 1.997 -6.050 1.00 86.00 211 SER A O 1
ATOM 1724 N N . LEU A 1 212 ? -11.802 1.630 -8.236 1.00 80.00 212 LEU A N 1
ATOM 1725 C CA . LEU A 1 212 ? -12.848 2.492 -8.773 1.00 80.00 212 LEU A CA 1
ATOM 1726 C C . LEU A 1 212 ? -14.030 1.658 -9.262 1.00 80.00 212 LEU A C 1
ATOM 1728 O O . LEU A 1 212 ? -13.858 0.683 -9.991 1.00 80.00 212 LEU A O 1
ATOM 1732 N N . ILE A 1 213 ? -15.233 2.085 -8.891 1.00 75.25 213 ILE A N 1
ATOM 1733 C CA . ILE A 1 213 ? -16.479 1.608 -9.484 1.00 75.25 213 ILE A CA 1
ATOM 1734 C C . ILE A 1 213 ? -16.924 2.708 -10.444 1.00 75.25 213 ILE A C 1
ATOM 1736 O O . ILE A 1 213 ? -17.238 3.814 -10.011 1.00 75.25 213 ILE A O 1
ATOM 1740 N N . ILE A 1 214 ? -16.879 2.423 -11.743 1.00 68.88 214 ILE A N 1
ATOM 1741 C CA . ILE A 1 214 ? -17.379 3.322 -12.784 1.00 68.88 214 ILE A CA 1
ATOM 1742 C C . ILE A 1 214 ? -18.705 2.735 -13.254 1.00 68.88 214 ILE A C 1
ATOM 1744 O O . ILE A 1 214 ? -18.726 1.712 -13.939 1.00 68.88 214 ILE A O 1
ATOM 1748 N N . GLU A 1 215 ? -19.809 3.358 -12.858 1.00 66.31 215 GLU A N 1
ATOM 1749 C CA . GLU A 1 215 ? -21.129 3.015 -13.378 1.00 66.31 215 GLU A CA 1
ATOM 1750 C C . GLU A 1 215 ? -21.339 3.757 -14.701 1.00 66.31 215 GLU A C 1
ATOM 1752 O O . GLU A 1 215 ? -21.272 4.985 -14.760 1.00 66.31 215 GLU A O 1
ATOM 1757 N N . ALA A 1 216 ? -21.549 3.014 -15.789 1.00 63.69 216 ALA A N 1
ATOM 1758 C CA . ALA A 1 216 ? -21.954 3.615 -17.052 1.00 63.69 216 ALA A CA 1
ATOM 1759 C C . ALA A 1 216 ? -23.401 4.107 -16.920 1.00 63.69 216 ALA A C 1
ATOM 1761 O O . ALA A 1 216 ? -24.270 3.353 -16.477 1.00 63.69 216 ALA A O 1
ATOM 1762 N N . LEU A 1 217 ? -23.660 5.359 -17.313 1.00 63.94 217 LEU A N 1
ATOM 1763 C CA . LEU A 1 217 ? -25.027 5.871 -17.413 1.00 63.94 217 LEU A CA 1
ATOM 1764 C C . LEU A 1 217 ? -25.848 4.939 -18.321 1.00 63.94 217 LEU A C 1
ATOM 1766 O O . LEU A 1 217 ? -25.321 4.492 -19.346 1.00 63.94 217 LEU A O 1
ATOM 1770 N N . PRO A 1 218 ? -27.112 4.634 -17.975 1.00 64.31 218 PRO A N 1
ATOM 1771 C CA . PRO A 1 218 ? -27.965 3.855 -18.858 1.00 64.31 218 PRO A CA 1
ATOM 1772 C C . PRO A 1 218 ? -28.063 4.565 -20.212 1.00 64.31 218 PRO A C 1
ATOM 1774 O O . PRO A 1 218 ? -28.304 5.774 -20.263 1.00 64.31 218 PRO A O 1
ATOM 1777 N N . GLU A 1 219 ? -27.837 3.815 -21.296 1.00 65.88 219 GLU A N 1
ATOM 1778 C CA . GLU A 1 219 ? -28.044 4.289 -22.668 1.00 65.88 219 GLU A CA 1
ATOM 1779 C C . GLU A 1 219 ? -29.425 4.960 -22.751 1.00 65.88 219 GLU A C 1
ATOM 1781 O O . GLU A 1 219 ? -30.402 4.374 -22.266 1.00 65.88 219 GLU A O 1
ATOM 1786 N N . PRO A 1 220 ? -29.535 6.181 -23.307 1.00 66.88 220 PRO A N 1
ATOM 1787 C CA . PRO A 1 220 ? -30.829 6.827 -23.437 1.00 66.88 220 PRO A CA 1
ATOM 1788 C C . PRO A 1 220 ? -31.737 5.912 -24.259 1.00 66.88 220 PRO A C 1
ATOM 1790 O O . PRO A 1 220 ? -31.362 5.495 -25.356 1.00 66.88 220 PRO A O 1
ATOM 1793 N N . GLU A 1 221 ? -32.916 5.583 -23.721 1.00 62.19 221 GLU A N 1
ATOM 1794 C CA . GLU A 1 221 ? -33.920 4.824 -24.465 1.00 62.19 221 GLU A CA 1
ATOM 1795 C C . GLU A 1 221 ? -34.136 5.514 -25.814 1.00 62.19 221 GLU A C 1
ATOM 1797 O O . GLU A 1 221 ? -34.490 6.694 -25.879 1.00 62.19 221 GLU A O 1
ATOM 1802 N N . SER A 1 222 ? -33.846 4.793 -26.898 1.00 60.53 222 SER A N 1
ATOM 1803 C CA . SER A 1 222 ? -34.074 5.280 -28.251 1.00 60.53 222 SER A CA 1
ATOM 1804 C C . SER A 1 222 ? -35.570 5.559 -28.414 1.00 60.53 222 SER A C 1
ATOM 1806 O O . SER A 1 222 ? -36.362 4.613 -28.415 1.00 60.53 222 SER A O 1
ATOM 1808 N N . LEU A 1 223 ? -35.935 6.841 -28.507 1.00 55.56 223 LEU A N 1
ATOM 1809 C CA . LEU A 1 223 ? -37.294 7.305 -28.806 1.00 55.56 223 LEU A CA 1
ATOM 1810 C C . LEU A 1 223 ? -37.692 6.999 -30.254 1.00 55.56 223 LEU A C 1
ATOM 1812 O O . LEU A 1 223 ? -36.834 7.170 -31.152 1.00 55.56 223 LEU A O 1
#